Protein AF-A0A4R3Z9C0-F1 (afdb_monomer_lite)

Radius of gyration: 43.98 Å; chains: 1; bounding box: 80×53×146 Å

Sequence (221 aa):
MTDITELALITKIKNQLKNFDTVVLREAEANALVEALEKAQTKNALVAGGIEASTKLHERIAELDAELEREREKSRRVMSRIAELESRTVTVKLPPKIERDDSDGWFMYNGGRVGGGAAEWYNKALDDVSSAQSAVVTVKPEDADGVREEGNQFLVVRHPGKVPVIKHPVGQLEDYLLQILKADPLATIDIVTHRYYGVGGQFVEDADEYLHEMGIKWEAE

Secondary structure (DSSP, 8-state):
--HHHHHHHHHHHHHHHHT-------HHHHHHHHHHHHHHHHHHHHHHHHHHHHHHHHHHHHHHHHHHHHHHHHHHHHHHHHHHHHHT----PPPPPPEEPTTT--EEETTEEE-HHHHHHHHHHHHHHHHHHH------GGGTTT---TT-EEEEEE-TTS--EEE---S-HHHHHHHHHHH-TT-EEEEEEEPPSSS--EEEEEHHHHHHHTT------

Structure (mmCIF, N/CA/C/O backbone):
data_AF-A0A4R3Z9C0-F1
#
_entry.id   AF-A0A4R3Z9C0-F1
#
loop_
_atom_site.group_PDB
_atom_site.id
_atom_site.type_symbol
_atom_site.label_atom_id
_atom_site.label_alt_id
_atom_site.label_comp_id
_atom_site.label_asym_id
_atom_site.label_entity_id
_atom_site.label_seq_id
_atom_site.pdbx_PDB_ins_code
_atom_site.Cartn_x
_atom_site.Cartn_y
_atom_site.Cartn_z
_atom_site.occupancy
_atom_site.B_iso_or_equiv
_atom_site.auth_seq_id
_atom_site.auth_comp_id
_atom_site.auth_asym_id
_atom_site.auth_atom_id
_atom_site.pdbx_PDB_model_num
ATOM 1 N N . MET A 1 1 ? -33.845 -18.032 95.291 1.00 51.53 1 MET A N 1
ATOM 2 C CA . MET A 1 1 ? -32.743 -17.040 95.207 1.00 51.53 1 MET A CA 1
ATOM 3 C C . MET A 1 1 ? -32.316 -16.760 93.755 1.00 51.53 1 MET A C 1
ATOM 5 O O . MET A 1 1 ? -31.319 -16.086 93.555 1.00 51.53 1 MET A O 1
ATOM 9 N N . THR A 1 2 ? -33.062 -17.245 92.754 1.00 57.34 2 THR A N 1
ATOM 10 C CA . THR A 1 2 ? -32.709 -17.271 91.320 1.00 57.34 2 THR A CA 1
ATOM 11 C C . THR A 1 2 ? -33.323 -16.126 90.498 1.00 57.34 2 THR A C 1
ATOM 13 O O . THR A 1 2 ? -32.696 -15.659 89.552 1.00 57.34 2 THR A O 1
ATOM 16 N N . ASP A 1 3 ? -34.472 -15.580 90.908 1.00 60.47 3 ASP A N 1
ATOM 17 C CA . ASP A 1 3 ? -35.161 -14.526 90.136 1.00 60.47 3 ASP A CA 1
ATOM 18 C C . ASP A 1 3 ? -34.428 -13.172 90.158 1.00 60.47 3 ASP A C 1
ATOM 20 O O . ASP A 1 3 ? -34.434 -12.423 89.181 1.00 60.47 3 ASP A O 1
ATOM 24 N N . ILE A 1 4 ? -33.736 -12.857 91.261 1.00 64.38 4 ILE A N 1
ATOM 25 C CA . ILE A 1 4 ? -32.985 -11.597 91.416 1.00 64.38 4 ILE A CA 1
ATOM 26 C C . ILE A 1 4 ? -31.766 -11.562 90.478 1.00 64.38 4 ILE A C 1
ATOM 28 O O . ILE A 1 4 ? -31.427 -10.508 89.936 1.00 64.38 4 ILE A O 1
ATOM 32 N N . THR A 1 5 ? -31.119 -12.708 90.244 1.00 76.69 5 THR A N 1
ATOM 33 C CA . THR A 1 5 ? -29.945 -12.812 89.365 1.00 76.69 5 THR A CA 1
ATOM 34 C C . THR A 1 5 ? -30.302 -12.698 87.886 1.00 76.69 5 THR A C 1
ATOM 36 O O . THR A 1 5 ? -29.583 -12.033 87.140 1.00 76.69 5 THR A O 1
ATOM 39 N N . GLU A 1 6 ? -31.430 -13.268 87.460 1.00 77.56 6 GLU A N 1
ATOM 40 C CA . GLU A 1 6 ? -31.902 -13.158 86.075 1.00 77.56 6 GLU A CA 1
ATOM 41 C C . GLU A 1 6 ? -32.352 -11.730 85.745 1.00 77.56 6 GLU A C 1
ATOM 43 O O . GLU A 1 6 ? -31.972 -11.178 84.711 1.00 77.56 6 GLU A O 1
ATOM 48 N N . LEU A 1 7 ? -33.066 -11.072 86.665 1.00 80.56 7 LEU A N 1
ATOM 49 C CA . LEU A 1 7 ? -33.466 -9.669 86.517 1.00 80.56 7 LEU A CA 1
ATOM 50 C C . LEU A 1 7 ? -32.262 -8.723 86.414 1.00 80.56 7 LEU A C 1
ATOM 52 O O . LEU A 1 7 ? -32.264 -7.798 85.593 1.00 80.56 7 LEU A O 1
ATOM 56 N N . ALA A 1 8 ? -31.209 -8.964 87.199 1.00 82.50 8 ALA A N 1
ATOM 57 C CA . ALA A 1 8 ? -29.969 -8.197 87.118 1.00 82.50 8 ALA A CA 1
ATOM 58 C C . ALA A 1 8 ? -29.267 -8.388 85.761 1.00 82.50 8 ALA A C 1
ATOM 60 O O . ALA A 1 8 ? -28.800 -7.415 85.160 1.00 82.50 8 ALA A O 1
ATOM 61 N N . LEU A 1 9 ? -29.246 -9.620 85.242 1.00 82.44 9 LEU A N 1
ATOM 62 C CA . LEU A 1 9 ? -28.661 -9.938 83.939 1.00 82.44 9 LEU A CA 1
ATOM 63 C C . LEU A 1 9 ? -29.432 -9.264 82.792 1.00 82.44 9 LEU A C 1
ATOM 65 O O . LEU A 1 9 ? -28.830 -8.607 81.943 1.00 82.44 9 LEU A O 1
ATOM 69 N N . ILE A 1 10 ? -30.766 -9.344 82.812 1.00 84.06 10 ILE A N 1
ATOM 70 C CA . ILE A 1 10 ? -31.653 -8.699 81.830 1.00 84.06 10 ILE A CA 1
ATOM 71 C C . ILE A 1 10 ? -31.463 -7.179 81.845 1.00 84.06 10 ILE A C 1
ATOM 73 O O . ILE A 1 10 ? -31.417 -6.545 80.792 1.00 84.06 10 ILE A O 1
ATOM 77 N N . THR A 1 11 ? -31.317 -6.581 83.028 1.00 85.56 11 THR A N 1
ATOM 78 C CA . THR A 1 11 ? -31.098 -5.134 83.168 1.00 85.56 11 THR A CA 1
ATOM 79 C C . THR A 1 11 ? -29.748 -4.715 82.586 1.00 85.56 11 THR A C 1
ATOM 81 O O . THR A 1 11 ? -29.660 -3.700 81.892 1.00 85.56 11 THR A O 1
ATOM 84 N N . LYS A 1 12 ? -28.703 -5.525 82.795 1.00 85.31 12 LYS A N 1
ATOM 85 C CA . LYS A 1 12 ? -27.372 -5.302 82.220 1.00 85.31 12 LYS A CA 1
ATOM 86 C C . LYS A 1 12 ? -27.391 -5.397 80.693 1.00 85.31 12 LYS A C 1
ATOM 88 O O . LYS A 1 12 ? -26.878 -4.497 80.033 1.00 85.31 12 LYS A O 1
ATOM 93 N N . ILE A 1 13 ? -28.055 -6.415 80.144 1.00 83.31 13 ILE A N 1
ATOM 94 C CA . ILE A 1 13 ? -28.229 -6.593 78.695 1.00 83.31 13 ILE A CA 1
ATOM 95 C C . ILE A 1 13 ? -29.024 -5.424 78.096 1.00 83.31 13 ILE A C 1
ATOM 97 O O . ILE A 1 13 ? -28.613 -4.853 77.090 1.00 83.31 13 ILE A O 1
ATOM 101 N N . LYS A 1 14 ? -30.118 -4.992 78.739 1.00 80.56 14 LYS A N 1
ATOM 102 C CA . LYS A 1 14 ? -30.906 -3.831 78.289 1.00 80.56 14 LYS A CA 1
ATOM 103 C C . LYS A 1 14 ? -30.102 -2.531 78.298 1.00 80.56 14 LYS A C 1
ATOM 105 O O . LYS A 1 14 ? -30.250 -1.736 77.378 1.00 80.56 14 LYS A O 1
ATOM 110 N N . ASN A 1 15 ? -29.254 -2.302 79.301 1.00 80.75 15 ASN A N 1
ATOM 111 C CA . ASN A 1 15 ? -28.381 -1.123 79.326 1.00 80.75 15 ASN A CA 1
ATOM 112 C C . ASN A 1 15 ? -27.277 -1.184 78.267 1.00 80.75 15 ASN A C 1
ATOM 114 O O . ASN A 1 15 ? -26.937 -0.152 77.702 1.00 80.75 15 ASN A O 1
ATOM 118 N N . GLN A 1 16 ? -26.746 -2.370 77.967 1.00 74.44 16 GLN A N 1
ATOM 119 C CA . GLN A 1 16 ? -25.798 -2.535 76.865 1.00 74.44 16 GLN A CA 1
ATOM 120 C C . GLN A 1 16 ? -26.468 -2.286 75.508 1.00 74.44 16 GLN A C 1
ATOM 122 O O . GLN A 1 16 ? -25.902 -1.576 74.687 1.00 74.44 16 GLN A O 1
ATOM 127 N N . LEU A 1 17 ? -27.696 -2.777 75.302 1.00 71.19 17 LEU A N 1
ATOM 128 C CA . LEU A 1 17 ? -28.481 -2.540 74.082 1.00 71.19 17 LEU A CA 1
ATOM 129 C C . LEU A 1 17 ? -28.847 -1.066 73.868 1.00 71.19 17 LEU A C 1
ATOM 131 O O . LEU A 1 17 ? -28.890 -0.628 72.727 1.00 71.19 17 LEU A O 1
ATOM 135 N N . LYS A 1 18 ? -29.036 -0.279 74.935 1.00 68.75 18 LYS A N 1
ATOM 136 C CA . LYS A 1 18 ? -29.252 1.179 74.833 1.00 68.75 18 LYS A CA 1
ATOM 137 C C . LYS A 1 18 ? -28.044 1.952 74.295 1.00 68.75 18 LYS A C 1
ATOM 139 O O . LYS A 1 18 ? -28.228 3.062 73.816 1.00 68.75 18 LYS A O 1
ATOM 144 N N . ASN A 1 19 ? -26.838 1.388 74.397 1.00 66.06 19 ASN A N 1
ATOM 145 C CA . ASN A 1 19 ? -25.611 2.000 73.882 1.00 66.06 19 ASN A CA 1
ATOM 146 C C . ASN A 1 19 ? -25.302 1.579 72.438 1.00 66.06 19 ASN A C 1
ATOM 148 O O . ASN A 1 19 ? -24.396 2.140 71.826 1.00 66.06 19 ASN A O 1
ATOM 152 N N . PHE A 1 20 ? -26.017 0.588 71.897 1.00 62.34 20 PHE A N 1
ATOM 153 C CA . PHE A 1 20 ? -25.967 0.288 70.474 1.00 62.34 20 PHE A CA 1
ATOM 154 C C . PHE A 1 20 ? -26.959 1.212 69.770 1.00 62.34 20 PHE A C 1
ATOM 156 O O . PHE A 1 20 ? -28.124 0.862 69.591 1.00 62.34 20 PHE A O 1
ATOM 163 N N . ASP A 1 21 ? -26.486 2.391 69.365 1.00 57.59 21 ASP A N 1
ATOM 164 C CA . ASP A 1 21 ? -27.129 3.136 68.285 1.00 57.59 21 ASP A CA 1
ATOM 165 C C . ASP A 1 21 ? -27.057 2.238 67.049 1.00 57.59 21 ASP A C 1
ATOM 167 O O . ASP A 1 21 ? -26.034 2.137 66.368 1.00 57.59 21 ASP A O 1
ATOM 171 N N . THR A 1 22 ? -28.126 1.491 66.788 1.00 61.69 22 THR A N 1
ATOM 172 C CA . THR A 1 22 ? -28.275 0.818 65.507 1.00 61.69 22 THR A CA 1
ATOM 173 C C . THR A 1 22 ? -28.352 1.928 64.473 1.00 61.69 22 THR A C 1
ATOM 175 O O . THR A 1 22 ? -29.355 2.640 64.411 1.00 61.69 22 THR A O 1
ATOM 178 N N . VAL A 1 23 ? -27.286 2.105 63.691 1.00 59.22 23 VAL A N 1
ATOM 179 C CA . VAL A 1 23 ? -27.280 2.986 62.521 1.00 59.22 23 VAL A CA 1
ATOM 180 C C . VAL A 1 23 ? -28.192 2.339 61.483 1.00 59.22 23 VAL A C 1
ATOM 182 O O . VAL A 1 23 ? -27.753 1.643 60.571 1.00 59.22 23 VAL A O 1
ATOM 185 N N . VAL A 1 24 ? -29.498 2.480 61.686 1.00 64.31 24 VAL A N 1
ATOM 186 C CA . VAL A 1 24 ? -30.504 2.093 60.710 1.00 64.31 24 VAL A CA 1
ATOM 187 C C . VAL A 1 24 ? -30.500 3.215 59.691 1.00 64.31 24 VAL A C 1
ATOM 189 O O . VAL A 1 24 ? -31.100 4.268 59.911 1.00 64.31 24 VAL A O 1
ATOM 192 N N . LEU A 1 25 ? -29.749 3.015 58.608 1.00 62.94 25 LEU A N 1
ATOM 193 C CA . LEU A 1 25 ? -29.836 3.892 57.448 1.00 62.94 25 LEU A CA 1
ATOM 194 C C . LEU A 1 25 ? -31.300 3.964 57.034 1.00 62.94 25 LEU A C 1
ATOM 196 O O . LEU A 1 25 ? -31.975 2.935 56.917 1.00 62.94 25 LEU A O 1
ATOM 200 N N . ARG A 1 26 ? -31.801 5.181 56.819 1.00 77.44 26 ARG A N 1
ATOM 201 C CA . ARG A 1 26 ? -33.131 5.325 56.234 1.00 77.44 26 ARG A CA 1
ATOM 202 C C . ARG A 1 26 ? -33.098 4.695 54.848 1.00 77.44 26 ARG A C 1
ATOM 204 O O . ARG A 1 26 ? -32.115 4.834 54.129 1.00 77.44 26 ARG A O 1
ATOM 211 N N . GLU A 1 27 ? -34.175 4.025 54.461 1.00 76.44 27 GLU A N 1
ATOM 212 C CA . GLU A 1 27 ? -34.259 3.303 53.184 1.00 76.44 27 GLU A CA 1
ATOM 213 C C . GLU A 1 27 ? -33.878 4.192 51.985 1.00 76.44 27 GLU A C 1
ATOM 215 O O . GLU A 1 27 ? -33.151 3.769 51.093 1.00 76.44 27 GLU A O 1
ATOM 220 N N . ALA A 1 28 ? -34.251 5.474 52.028 1.00 82.50 28 ALA A N 1
ATOM 221 C CA . ALA A 1 28 ? -33.847 6.468 51.036 1.00 82.50 28 ALA A CA 1
ATOM 222 C C . ALA A 1 28 ? -32.325 6.729 50.994 1.00 82.50 28 ALA A C 1
ATOM 224 O O . ALA A 1 28 ? -31.760 6.886 49.915 1.00 82.50 28 ALA A O 1
ATOM 225 N N . GLU A 1 29 ? -31.655 6.766 52.149 1.00 83.19 29 GLU A N 1
ATOM 226 C CA . GLU A 1 29 ? -30.200 6.952 52.250 1.00 83.19 29 GLU A CA 1
ATOM 227 C C . GLU A 1 29 ? -29.459 5.700 51.755 1.00 83.19 29 GLU A C 1
ATOM 229 O O . GLU A 1 29 ? -28.477 5.812 51.023 1.00 83.19 29 GLU A O 1
ATOM 234 N N . ALA A 1 30 ? -29.960 4.506 52.090 1.00 84.06 30 ALA A N 1
ATOM 235 C CA . ALA A 1 30 ? -29.415 3.242 51.600 1.00 84.06 30 ALA A CA 1
ATOM 236 C C . ALA A 1 30 ? -29.552 3.111 50.071 1.00 84.06 30 ALA A C 1
ATOM 238 O O . ALA A 1 30 ? -28.575 2.792 49.396 1.00 84.06 30 ALA A O 1
ATOM 239 N N . ASN A 1 31 ? -30.722 3.435 49.514 1.00 87.50 31 ASN A N 1
ATOM 240 C CA . ASN A 1 31 ? -30.965 3.385 48.070 1.00 87.50 31 ASN A CA 1
ATOM 241 C C . ASN A 1 31 ? -30.089 4.386 47.301 1.00 87.50 31 ASN A C 1
ATOM 243 O O . ASN A 1 31 ? -29.522 4.035 46.268 1.00 87.50 31 ASN A O 1
ATOM 247 N N . ALA A 1 32 ? -29.903 5.599 47.833 1.00 91.25 32 ALA A N 1
ATOM 248 C CA . ALA A 1 32 ? -29.024 6.598 47.225 1.00 91.25 32 ALA A CA 1
ATOM 249 C C . ALA A 1 32 ? -27.553 6.141 47.178 1.00 91.25 32 ALA A C 1
ATOM 251 O O . ALA A 1 32 ? -26.846 6.406 46.203 1.00 91.25 32 ALA A O 1
ATOM 252 N N . LEU A 1 33 ? -27.081 5.436 48.213 1.00 90.31 33 LEU A N 1
ATOM 253 C CA . LEU A 1 33 ? -25.728 4.874 48.241 1.00 90.31 33 LEU A CA 1
ATOM 254 C C . LEU A 1 33 ? -25.555 3.723 47.243 1.00 90.31 33 LEU A C 1
ATOM 256 O O . LEU A 1 33 ? -24.507 3.635 46.604 1.00 90.31 33 LEU A O 1
ATOM 260 N N . VAL A 1 34 ? -26.570 2.869 47.082 1.00 92.00 34 VAL A N 1
ATOM 261 C CA . VAL A 1 34 ? -26.555 1.781 46.091 1.00 92.00 34 VAL A CA 1
ATOM 262 C C . VAL A 1 34 ? -26.506 2.345 44.671 1.00 92.00 34 VAL A C 1
ATOM 264 O O . VAL A 1 34 ? -25.628 1.963 43.901 1.00 92.00 34 VAL A O 1
ATOM 267 N N . GLU A 1 35 ? -27.353 3.324 44.350 1.00 93.50 35 GLU A N 1
ATOM 268 C CA . GLU A 1 35 ? -27.358 3.969 43.031 1.00 93.50 35 GLU A CA 1
ATOM 269 C C . GLU A 1 35 ? -26.009 4.650 42.727 1.00 93.50 35 GLU A C 1
ATOM 271 O O . GLU A 1 35 ? -25.455 4.531 41.628 1.00 93.50 35 GLU A O 1
ATOM 276 N N . ALA A 1 36 ? -25.421 5.328 43.719 1.00 93.69 36 ALA A N 1
ATOM 277 C CA . ALA A 1 36 ? -24.099 5.930 43.582 1.00 93.69 36 ALA A CA 1
ATOM 278 C C . ALA A 1 36 ? -22.999 4.880 43.342 1.00 93.69 36 ALA A C 1
ATOM 280 O O . ALA A 1 36 ? -22.087 5.122 42.542 1.00 93.69 36 ALA A O 1
ATOM 281 N N . LEU A 1 37 ? -23.083 3.719 43.999 1.00 93.75 37 LEU A N 1
ATOM 282 C CA . LEU A 1 37 ? -22.130 2.624 43.837 1.00 93.75 37 LEU A CA 1
ATOM 283 C C . LEU A 1 37 ? -22.241 1.975 42.452 1.00 93.75 37 LEU A C 1
ATOM 285 O O . LEU A 1 37 ? -21.218 1.789 41.794 1.00 93.75 37 LEU A O 1
ATOM 289 N N . GLU A 1 38 ? -23.451 1.701 41.969 1.00 94.38 38 GLU A N 1
ATOM 290 C CA . GLU A 1 38 ? -23.686 1.180 40.614 1.00 94.38 38 GLU A CA 1
ATOM 291 C C . GLU A 1 38 ? -23.159 2.154 39.547 1.00 94.38 38 GLU A C 1
ATOM 293 O O . GLU A 1 38 ? -22.469 1.770 38.593 1.00 94.38 38 GLU A O 1
ATOM 298 N N . LYS A 1 39 ? -23.374 3.460 39.748 1.00 94.81 39 LYS A N 1
ATOM 299 C CA . LYS A 1 39 ? -22.831 4.508 38.874 1.00 94.81 39 LYS A CA 1
ATOM 300 C C . LYS A 1 39 ? -21.301 4.599 38.924 1.00 94.81 39 LYS A C 1
ATOM 302 O O . LYS A 1 39 ? -20.668 4.946 37.927 1.00 94.81 39 LYS A O 1
ATOM 307 N N . ALA A 1 40 ? -20.681 4.313 40.066 1.00 93.62 40 ALA A N 1
ATOM 308 C CA . ALA A 1 40 ? -19.225 4.249 40.181 1.00 93.62 40 ALA A CA 1
ATOM 309 C C . ALA A 1 40 ? -18.655 2.992 39.503 1.00 93.62 40 ALA A C 1
ATOM 311 O O . ALA A 1 40 ? -17.652 3.075 38.795 1.00 93.62 40 ALA A O 1
ATOM 312 N N . GLN A 1 41 ? -19.315 1.843 39.653 1.00 93.81 41 GLN A N 1
ATOM 313 C CA . GLN A 1 41 ? -18.903 0.581 39.033 1.00 93.81 41 GLN A CA 1
ATOM 314 C C . GLN A 1 41 ? -18.977 0.635 37.504 1.00 93.81 41 GLN A C 1
ATOM 316 O O . GLN A 1 41 ? -18.028 0.247 36.824 1.00 93.81 41 GLN A O 1
ATOM 321 N N . THR A 1 42 ? -20.059 1.189 36.959 1.00 93.00 42 THR A N 1
ATOM 322 C CA . THR A 1 42 ? -20.224 1.403 35.510 1.00 93.00 42 THR A CA 1
ATOM 323 C C . THR A 1 42 ? -19.146 2.324 34.935 1.00 93.00 42 THR A C 1
ATOM 325 O O . THR A 1 42 ? -18.560 2.010 33.899 1.00 93.00 42 THR A O 1
ATOM 328 N N . LYS A 1 43 ? -18.803 3.416 35.632 1.00 92.94 43 LYS A N 1
ATOM 329 C CA . LYS A 1 43 ? -17.670 4.282 35.260 1.00 92.94 43 LYS A CA 1
ATOM 330 C C . LYS A 1 43 ? -16.335 3.540 35.290 1.00 92.94 43 LYS A C 1
ATOM 332 O O . LYS A 1 43 ? -15.553 3.681 34.355 1.00 92.94 43 LYS A O 1
ATOM 337 N N . ASN A 1 44 ? -16.080 2.741 36.325 1.00 92.50 44 ASN A N 1
ATOM 338 C CA . ASN A 1 44 ? -14.838 1.976 36.442 1.00 92.50 44 ASN A CA 1
ATOM 339 C C . ASN A 1 44 ? -14.689 0.949 35.310 1.00 92.50 44 ASN A C 1
ATOM 341 O O . ASN A 1 44 ? -13.597 0.811 34.765 1.00 92.50 44 ASN A O 1
ATOM 345 N N . ALA A 1 45 ? -15.776 0.280 34.913 1.00 90.62 45 ALA A N 1
ATOM 346 C CA . ALA A 1 45 ? -15.770 -0.644 33.779 1.00 90.62 45 ALA A CA 1
ATOM 347 C C . ALA A 1 45 ? -15.439 0.069 32.455 1.00 90.62 45 ALA A C 1
ATOM 349 O O . ALA A 1 45 ? -14.622 -0.414 31.673 1.00 90.62 45 ALA A O 1
ATOM 350 N N . LEU A 1 46 ? -16.017 1.254 32.235 1.00 91.62 46 LEU A N 1
ATOM 351 C CA . LEU A 1 46 ? -15.736 2.096 31.067 1.00 91.62 46 LEU A CA 1
ATOM 352 C C . LEU A 1 46 ? -14.269 2.542 31.010 1.00 91.62 46 LEU A C 1
ATOM 354 O O . LEU A 1 46 ? -13.635 2.462 29.960 1.00 91.62 46 LEU A O 1
ATOM 358 N N . VAL A 1 47 ? -13.718 2.981 32.144 1.00 93.50 47 VAL A N 1
ATOM 359 C CA . VAL A 1 47 ? -12.309 3.389 32.244 1.00 93.50 47 VAL A CA 1
ATOM 360 C C . VAL A 1 47 ? -11.378 2.202 31.996 1.00 93.50 47 VAL A C 1
ATOM 362 O O . VAL A 1 47 ? -10.415 2.347 31.249 1.00 93.50 47 VAL A O 1
ATOM 365 N N . ALA A 1 48 ? -11.676 1.026 32.553 1.00 90.50 48 ALA A N 1
ATOM 366 C CA . ALA A 1 48 ? -10.883 -0.181 32.325 1.00 90.50 48 ALA A CA 1
ATOM 367 C C . ALA A 1 48 ? -10.841 -0.571 30.837 1.00 90.50 48 ALA A C 1
ATOM 369 O O . ALA A 1 48 ? -9.759 -0.806 30.300 1.00 90.50 48 ALA A O 1
ATOM 370 N N . GLY A 1 49 ? -11.990 -0.550 30.150 1.00 91.00 49 GLY A N 1
ATOM 371 C CA . GLY A 1 49 ? -12.047 -0.802 28.706 1.00 91.00 49 GLY A CA 1
ATOM 372 C C . GLY A 1 49 ? -11.279 0.241 27.886 1.00 91.00 49 GLY A C 1
ATOM 373 O O . GLY A 1 49 ? -10.579 -0.105 26.936 1.00 91.00 49 GLY A O 1
ATOM 374 N N . GLY A 1 50 ? -11.343 1.517 28.285 1.00 91.44 50 GLY A N 1
ATOM 375 C CA . GLY A 1 50 ? -10.567 2.590 27.659 1.00 91.44 50 GLY A CA 1
ATOM 376 C C . GLY A 1 50 ? -9.053 2.421 27.823 1.00 91.44 50 GLY A C 1
ATOM 377 O O . GLY A 1 50 ? -8.304 2.671 26.880 1.00 91.44 50 GLY A O 1
ATOM 378 N N . ILE A 1 51 ? -8.596 1.955 28.989 1.00 90.94 51 ILE A N 1
ATOM 379 C CA . ILE A 1 51 ? -7.178 1.663 29.240 1.00 90.94 51 ILE A CA 1
ATOM 380 C C . ILE A 1 51 ? -6.703 0.525 28.334 1.00 90.94 51 ILE A C 1
ATOM 382 O O . ILE A 1 51 ? -5.667 0.668 27.694 1.00 90.94 51 ILE A O 1
ATOM 386 N N . GLU A 1 52 ? -7.470 -0.560 28.218 1.00 90.38 52 GLU A N 1
ATOM 387 C CA . GLU A 1 52 ? -7.103 -1.701 27.369 1.00 90.38 52 GLU A CA 1
ATOM 388 C C . GLU A 1 52 ? -7.061 -1.336 25.874 1.00 90.38 52 GLU A C 1
ATOM 390 O O . GLU A 1 52 ? -6.159 -1.743 25.139 1.00 90.38 52 GLU A O 1
ATOM 395 N N . ALA A 1 53 ? -8.019 -0.531 25.405 1.00 92.25 53 ALA A N 1
ATOM 396 C CA . ALA A 1 53 ? -7.998 -0.017 24.039 1.00 92.25 53 ALA A CA 1
ATOM 397 C C . ALA A 1 53 ? -6.780 0.890 23.805 1.00 92.25 53 ALA A C 1
ATOM 399 O O . ALA A 1 53 ? -6.106 0.782 22.781 1.00 92.25 53 ALA A O 1
ATOM 400 N N . SER A 1 54 ? -6.464 1.745 24.778 1.00 92.06 54 SER A N 1
ATOM 401 C CA . SER A 1 54 ? -5.295 2.617 24.727 1.00 92.06 54 SER A CA 1
ATOM 402 C C . SER A 1 54 ? -3.998 1.811 24.652 1.00 92.06 54 SER A C 1
ATOM 404 O O . SER A 1 54 ? -3.177 2.085 23.782 1.00 92.06 54 SER A O 1
ATOM 406 N N . THR A 1 55 ? -3.803 0.775 25.474 1.00 93.25 55 THR A N 1
ATOM 407 C CA . THR A 1 55 ? -2.581 -0.051 25.423 1.00 93.25 55 THR A CA 1
ATOM 408 C C . THR A 1 55 ? -2.409 -0.740 24.072 1.00 93.25 55 THR A C 1
ATOM 410 O O . THR A 1 55 ? -1.317 -0.699 23.512 1.00 93.25 55 THR A O 1
ATOM 413 N N . LYS A 1 56 ? -3.494 -1.270 23.491 1.00 94.38 56 LYS A N 1
ATOM 414 C CA . LYS A 1 56 ? -3.475 -1.869 22.144 1.00 94.38 56 LYS A CA 1
ATOM 415 C C . LYS A 1 56 ? -3.081 -0.860 21.061 1.00 94.38 56 LYS A C 1
ATOM 417 O O . LYS A 1 56 ? -2.319 -1.188 20.156 1.00 94.38 56 LYS A O 1
ATOM 422 N N . LEU A 1 57 ? -3.565 0.380 21.156 1.00 94.81 57 LEU A N 1
ATOM 423 C CA . LEU A 1 57 ? -3.165 1.447 20.233 1.00 94.81 57 LEU A CA 1
ATOM 424 C C . LEU A 1 57 ? -1.681 1.802 20.379 1.00 94.81 57 LEU A C 1
ATOM 426 O O . LEU A 1 57 ? -1.000 1.958 19.370 1.00 94.81 57 LEU A O 1
ATOM 430 N N . HIS A 1 58 ? -1.162 1.885 21.607 1.00 93.19 58 HIS A N 1
ATOM 431 C CA . HIS A 1 58 ? 0.262 2.148 21.841 1.00 93.19 58 HIS A CA 1
ATOM 432 C C . HIS A 1 58 ? 1.156 1.033 21.277 1.00 93.19 58 HIS A C 1
ATOM 434 O O . HIS A 1 58 ? 2.187 1.330 20.677 1.00 93.19 58 HIS A O 1
ATOM 440 N N . GLU A 1 59 ? 0.751 -0.233 21.407 1.00 93.62 59 GLU A N 1
ATOM 441 C CA . GLU A 1 59 ? 1.452 -1.367 20.790 1.00 93.62 59 GLU A CA 1
ATOM 442 C C . GLU A 1 59 ? 1.475 -1.254 19.260 1.00 93.62 59 GLU A C 1
ATOM 444 O O . GLU A 1 59 ? 2.532 -1.402 18.645 1.00 93.62 59 GLU A O 1
ATOM 449 N N . ARG A 1 60 ? 0.336 -0.910 18.641 1.00 94.69 60 ARG A N 1
ATOM 450 C CA . ARG A 1 60 ? 0.257 -0.724 17.186 1.00 94.69 60 ARG A CA 1
ATOM 451 C C . ARG A 1 60 ? 1.108 0.449 16.694 1.00 94.69 60 ARG A C 1
ATOM 453 O O . ARG A 1 60 ? 1.709 0.348 15.629 1.00 94.69 60 ARG A O 1
ATOM 460 N N . ILE A 1 61 ? 1.176 1.543 17.454 1.00 95.69 61 ILE A N 1
ATOM 461 C CA . ILE A 1 61 ? 2.049 2.685 17.140 1.00 95.69 61 ILE A CA 1
ATOM 462 C C . ILE A 1 61 ? 3.516 2.244 17.148 1.00 95.69 61 ILE A C 1
ATOM 464 O O . ILE A 1 61 ? 4.227 2.498 16.181 1.00 95.69 61 ILE A O 1
ATOM 468 N N . ALA A 1 62 ? 3.949 1.513 18.179 1.00 94.31 62 ALA A N 1
ATOM 469 C CA . ALA A 1 62 ? 5.323 1.020 18.263 1.00 94.31 62 ALA A CA 1
ATOM 470 C C . ALA A 1 62 ? 5.686 0.072 17.102 1.00 94.31 62 ALA A C 1
ATOM 472 O O . ALA A 1 62 ? 6.809 0.097 16.598 1.00 94.31 62 ALA A O 1
ATOM 473 N N . GLU A 1 63 ? 4.736 -0.753 16.656 1.00 94.38 63 GLU A N 1
ATOM 474 C CA . GLU A 1 63 ? 4.912 -1.619 15.489 1.00 94.38 63 GLU A CA 1
ATOM 475 C C . GLU A 1 63 ? 5.072 -0.813 14.189 1.00 94.38 63 GLU A C 1
ATOM 477 O O . GLU A 1 63 ? 5.983 -1.084 13.403 1.00 94.38 63 GLU A O 1
ATOM 482 N N . LEU A 1 64 ? 4.225 0.201 13.982 1.00 93.94 64 LEU A N 1
ATOM 483 C CA . LEU A 1 64 ? 4.294 1.083 12.814 1.00 93.94 64 LEU A CA 1
ATOM 484 C C . LEU A 1 64 ? 5.598 1.890 12.780 1.00 93.94 64 LEU A C 1
ATOM 486 O O . LEU A 1 64 ? 6.209 2.006 11.718 1.00 93.94 64 LEU A O 1
ATOM 490 N N . ASP A 1 65 ? 6.063 2.386 13.927 1.00 92.69 65 ASP A N 1
ATOM 491 C CA . ASP A 1 65 ? 7.344 3.092 14.037 1.00 92.69 65 ASP A CA 1
ATOM 492 C C . ASP A 1 65 ? 8.525 2.179 13.672 1.00 92.69 65 ASP A C 1
ATOM 494 O O . ASP A 1 65 ? 9.452 2.593 12.968 1.00 92.69 65 ASP A O 1
ATOM 498 N N . ALA A 1 66 ? 8.484 0.911 14.094 1.00 93.00 66 ALA A N 1
ATOM 499 C CA . ALA A 1 66 ? 9.508 -0.065 13.737 1.00 93.00 66 ALA A CA 1
ATOM 500 C C . ALA A 1 66 ? 9.524 -0.366 12.230 1.00 93.00 66 ALA A C 1
ATOM 502 O O . ALA A 1 66 ? 10.599 -0.506 11.644 1.00 93.00 66 ALA A O 1
ATOM 503 N N . GLU A 1 67 ? 8.355 -0.460 11.593 1.00 92.94 67 GLU A N 1
ATOM 504 C CA . GLU A 1 67 ? 8.266 -0.680 10.148 1.00 92.94 67 GLU A CA 1
ATOM 505 C C . GLU A 1 67 ? 8.746 0.538 9.353 1.00 92.94 67 GLU A C 1
ATOM 507 O O . GLU A 1 67 ? 9.515 0.394 8.400 1.00 92.94 67 GLU A O 1
ATOM 512 N N . LEU A 1 68 ? 8.395 1.745 9.802 1.00 92.25 68 LEU A N 1
ATOM 513 C CA . LEU A 1 68 ? 8.871 2.986 9.200 1.00 92.25 68 LEU A CA 1
ATOM 514 C C . LEU A 1 68 ? 10.404 3.076 9.217 1.00 92.25 68 LEU A C 1
ATOM 516 O O . LEU A 1 68 ? 11.013 3.476 8.222 1.00 92.25 68 LEU A O 1
ATOM 520 N N . GLU A 1 69 ? 11.052 2.674 10.312 1.00 90.94 69 GLU A N 1
ATOM 521 C CA . GLU A 1 69 ? 12.516 2.644 10.381 1.00 90.94 69 GLU A CA 1
ATOM 522 C C . GLU A 1 69 ? 13.144 1.581 9.471 1.00 90.94 69 GLU A C 1
ATOM 524 O O . GLU A 1 69 ? 14.184 1.835 8.854 1.00 90.94 69 GLU A O 1
ATOM 529 N N . ARG A 1 70 ? 12.506 0.414 9.299 1.00 88.56 70 ARG A N 1
ATOM 530 C CA . ARG A 1 70 ? 12.966 -0.580 8.311 1.00 88.56 70 ARG A CA 1
ATOM 531 C C . ARG A 1 70 ? 12.920 -0.018 6.899 1.00 88.56 70 ARG A C 1
ATOM 533 O O . ARG A 1 70 ? 13.862 -0.237 6.136 1.00 88.56 70 ARG A O 1
ATOM 540 N N . GLU A 1 71 ? 11.868 0.713 6.557 1.00 86.25 71 GLU A N 1
ATOM 541 C CA . GLU A 1 71 ? 11.730 1.316 5.234 1.00 86.25 71 GLU A CA 1
ATOM 542 C C . GLU A 1 71 ? 12.761 2.428 5.011 1.00 86.25 71 GLU A C 1
ATOM 544 O O . GLU A 1 71 ? 13.455 2.451 3.993 1.00 86.25 71 GLU A O 1
ATOM 549 N N . ARG A 1 72 ? 12.983 3.283 6.016 1.00 87.50 72 ARG A N 1
ATOM 550 C CA . ARG A 1 72 ? 14.058 4.289 5.991 1.00 87.50 72 ARG A CA 1
ATOM 551 C C . ARG A 1 72 ? 15.438 3.664 5.809 1.00 87.50 72 ARG A C 1
ATOM 553 O O . ARG A 1 72 ? 16.270 4.216 5.089 1.00 87.50 72 ARG A O 1
ATOM 560 N N . GLU A 1 73 ? 15.699 2.519 6.434 1.00 86.88 73 GLU A N 1
ATOM 561 C CA . GLU A 1 73 ? 16.950 1.777 6.259 1.00 86.88 73 GLU A CA 1
ATOM 562 C C . GLU A 1 73 ? 17.097 1.209 4.839 1.00 86.88 73 GLU A C 1
ATOM 564 O O . GLU A 1 73 ? 18.191 1.251 4.268 1.00 86.88 73 GLU A O 1
ATOM 569 N N . LYS A 1 74 ? 16.017 0.692 4.236 1.00 87.31 74 LYS A N 1
ATOM 570 C CA . LYS A 1 74 ? 16.038 0.259 2.827 1.00 87.31 74 LYS A CA 1
ATOM 571 C C . LYS A 1 74 ? 16.372 1.437 1.912 1.00 87.31 74 LYS A C 1
ATOM 573 O O . LYS A 1 74 ? 17.299 1.324 1.109 1.00 87.31 74 LYS A O 1
ATOM 578 N N . SER A 1 75 ? 15.711 2.579 2.095 1.00 84.81 75 SER A N 1
ATOM 579 C CA . SER A 1 75 ? 15.986 3.802 1.334 1.00 84.81 75 SER A CA 1
ATOM 580 C C . SER A 1 75 ? 17.424 4.285 1.518 1.00 84.81 75 SER A C 1
ATOM 582 O O . SER A 1 75 ? 18.093 4.597 0.535 1.00 84.81 75 SER A O 1
ATOM 584 N N . ARG A 1 76 ? 17.964 4.265 2.746 1.00 86.31 76 ARG A N 1
ATOM 585 C CA . ARG A 1 76 ? 19.378 4.600 3.001 1.00 86.31 76 ARG A CA 1
ATOM 586 C C . ARG A 1 76 ? 20.338 3.681 2.247 1.00 86.31 76 ARG A C 1
ATOM 588 O O . ARG A 1 76 ? 21.300 4.169 1.652 1.00 86.31 76 ARG A O 1
ATOM 595 N N . ARG A 1 77 ? 20.069 2.373 2.212 1.00 86.69 77 ARG A N 1
ATOM 596 C CA . ARG A 1 77 ? 20.878 1.414 1.441 1.00 86.69 77 ARG A CA 1
ATOM 597 C C . ARG A 1 77 ? 20.816 1.670 -0.061 1.00 86.69 77 ARG A C 1
ATOM 599 O O . ARG A 1 77 ? 21.861 1.658 -0.709 1.00 86.69 77 ARG A O 1
ATOM 606 N N . VAL A 1 78 ? 19.628 1.929 -0.605 1.00 88.19 78 VAL A N 1
ATOM 607 C CA . VAL A 1 78 ? 19.458 2.262 -2.029 1.00 88.19 78 VAL A CA 1
ATOM 608 C C . VAL A 1 78 ? 20.223 3.537 -2.373 1.00 88.19 78 VAL A C 1
ATOM 610 O O . VAL A 1 78 ? 21.032 3.522 -3.297 1.00 88.19 78 VAL A O 1
ATOM 613 N N . MET A 1 79 ? 20.058 4.600 -1.585 1.00 77.75 79 MET A N 1
ATOM 614 C CA . MET A 1 79 ? 20.765 5.869 -1.789 1.00 77.75 79 MET A CA 1
ATOM 615 C C . MET A 1 79 ? 22.285 5.695 -1.737 1.00 77.75 79 MET A C 1
ATOM 617 O O . MET A 1 79 ? 23.002 6.210 -2.592 1.00 77.75 79 MET A O 1
ATOM 621 N N . SER A 1 80 ? 22.792 4.915 -0.778 1.00 80.38 80 SER A N 1
ATOM 622 C CA . SER A 1 80 ? 24.222 4.609 -0.696 1.00 80.38 80 SER A CA 1
ATOM 623 C C . SER A 1 80 ? 24.718 3.837 -1.920 1.00 80.38 80 SER A C 1
ATOM 625 O O . SER A 1 80 ? 25.804 4.125 -2.422 1.00 80.38 80 SER A O 1
ATOM 627 N N . ARG A 1 81 ? 23.924 2.889 -2.433 1.00 83.31 81 ARG A N 1
ATOM 628 C CA . ARG A 1 81 ? 24.270 2.130 -3.637 1.00 83.31 81 ARG A CA 1
ATOM 629 C C . ARG A 1 81 ? 24.260 3.000 -4.892 1.00 83.31 81 ARG A C 1
ATOM 631 O O . ARG A 1 81 ? 25.137 2.825 -5.732 1.00 83.31 81 ARG A O 1
ATOM 638 N N . ILE A 1 82 ? 23.310 3.927 -5.012 1.00 80.81 82 ILE A N 1
ATOM 639 C CA . ILE A 1 82 ? 23.265 4.898 -6.113 1.00 80.81 82 ILE A CA 1
ATOM 640 C C . ILE A 1 82 ? 24.524 5.764 -6.086 1.00 80.81 82 ILE A C 1
ATOM 642 O O . ILE A 1 82 ? 25.231 5.804 -7.085 1.00 80.81 82 ILE A O 1
ATOM 646 N N . ALA A 1 83 ? 24.881 6.339 -4.935 1.00 78.06 83 ALA A N 1
ATOM 647 C CA . ALA A 1 83 ? 26.090 7.153 -4.802 1.00 78.06 83 ALA A CA 1
ATOM 648 C C . ALA A 1 83 ? 27.375 6.372 -5.148 1.00 78.06 83 ALA A C 1
ATOM 650 O O . ALA A 1 83 ? 28.272 6.893 -5.812 1.00 78.06 83 ALA A O 1
ATOM 651 N N . GLU A 1 84 ? 27.468 5.100 -4.742 1.00 81.50 84 GLU A N 1
ATOM 652 C CA . GLU A 1 84 ? 28.586 4.237 -5.138 1.00 81.50 84 GLU A CA 1
ATOM 653 C C . GLU A 1 84 ? 28.621 4.038 -6.662 1.00 81.50 84 GLU A C 1
ATOM 655 O O . GLU A 1 84 ? 29.681 4.167 -7.277 1.00 81.50 84 GLU A O 1
ATOM 660 N N . LEU A 1 85 ? 27.477 3.738 -7.286 1.00 77.88 85 LEU A N 1
ATOM 661 C CA . LEU A 1 85 ? 27.384 3.529 -8.730 1.00 77.88 85 LEU A CA 1
ATOM 662 C C . LEU A 1 85 ? 27.705 4.807 -9.506 1.00 77.88 85 LEU A C 1
ATOM 664 O O . LEU A 1 85 ? 28.493 4.737 -10.444 1.00 77.88 85 LEU A O 1
ATOM 668 N N . GLU A 1 86 ? 27.192 5.959 -9.078 1.00 75.56 86 GLU A N 1
ATOM 669 C CA . GLU A 1 86 ? 27.507 7.272 -9.647 1.00 75.56 86 GLU A CA 1
ATOM 670 C C . GLU A 1 86 ? 29.005 7.569 -9.564 1.00 75.56 86 GLU A C 1
ATOM 672 O O . GLU A 1 86 ? 29.604 7.957 -10.566 1.00 75.56 86 GLU A O 1
ATOM 677 N N . SER A 1 87 ? 29.657 7.282 -8.430 1.00 71.38 87 SER A N 1
ATOM 678 C CA . SER A 1 87 ? 31.111 7.465 -8.293 1.00 71.38 87 SER A CA 1
ATOM 679 C C . SER A 1 87 ? 31.935 6.563 -9.226 1.00 71.38 87 SER A C 1
ATOM 681 O O . SER A 1 87 ? 33.075 6.882 -9.563 1.00 71.38 87 SER A O 1
ATOM 683 N N . ARG A 1 88 ? 31.356 5.437 -9.664 1.00 69.44 88 ARG A N 1
ATOM 684 C CA . ARG A 1 88 ? 31.965 4.475 -10.593 1.00 69.44 88 ARG A CA 1
ATOM 685 C C . ARG A 1 88 ? 31.611 4.741 -12.053 1.00 69.44 88 ARG A C 1
ATOM 687 O O . ARG A 1 88 ? 32.142 4.045 -12.922 1.00 69.44 88 ARG A O 1
ATOM 694 N N . THR A 1 89 ? 30.731 5.701 -12.344 1.00 59.28 89 THR A N 1
ATOM 695 C CA . THR A 1 89 ? 30.431 6.066 -13.729 1.00 59.28 89 THR A CA 1
ATOM 696 C C . THR A 1 89 ? 31.668 6.699 -14.361 1.00 59.28 89 THR A C 1
ATOM 698 O O . THR A 1 89 ? 32.206 7.708 -13.909 1.00 59.28 89 THR A O 1
ATOM 701 N N . VAL A 1 90 ? 32.170 6.054 -15.411 1.00 56.72 90 VAL A N 1
ATOM 702 C CA . VAL A 1 90 ? 33.273 6.570 -16.218 1.00 56.72 90 VAL A CA 1
ATOM 703 C C . VAL A 1 90 ? 32.670 7.512 -17.250 1.00 56.72 90 VAL A C 1
ATOM 705 O O . VAL A 1 90 ? 31.886 7.085 -18.097 1.00 56.72 90 VAL A O 1
ATOM 708 N N . THR A 1 91 ? 33.035 8.792 -17.203 1.00 59.66 91 THR A N 1
ATOM 709 C CA . THR A 1 91 ? 32.651 9.750 -18.243 1.00 59.66 91 THR A CA 1
ATOM 710 C C . THR A 1 91 ? 33.425 9.437 -19.525 1.00 59.66 91 THR A C 1
ATOM 712 O O . THR A 1 91 ? 34.633 9.656 -19.630 1.00 59.66 91 THR A O 1
ATOM 715 N N . VAL A 1 92 ? 32.735 8.870 -20.517 1.00 67.06 92 VAL A N 1
ATOM 716 C CA . VAL A 1 92 ? 33.323 8.569 -21.827 1.00 67.06 92 VAL A CA 1
ATOM 717 C C . VAL A 1 92 ? 33.413 9.868 -22.623 1.00 67.06 92 VAL A C 1
ATOM 719 O O . VAL A 1 92 ? 32.420 10.343 -23.165 1.00 67.06 92 VAL A O 1
ATOM 722 N N . LYS A 1 93 ? 34.612 10.452 -22.710 1.00 76.44 93 LYS A N 1
ATOM 723 C CA . LYS A 1 93 ? 34.851 11.606 -23.587 1.00 76.44 93 LYS A CA 1
ATOM 724 C C . LYS A 1 93 ? 34.714 11.177 -25.046 1.00 76.44 93 LYS A C 1
ATOM 726 O O . LYS A 1 93 ? 35.483 10.338 -25.514 1.00 76.44 93 LYS A O 1
ATOM 731 N N . LEU A 1 94 ? 33.751 11.763 -25.752 1.00 80.31 94 LEU A N 1
ATOM 732 C CA . LEU A 1 94 ? 33.570 11.516 -27.179 1.00 80.31 94 LEU A CA 1
ATOM 733 C C . LEU A 1 94 ? 34.667 12.215 -28.000 1.00 80.31 94 LEU A C 1
ATOM 735 O O . LEU A 1 94 ? 35.075 13.328 -27.656 1.00 80.31 94 LEU A O 1
ATOM 739 N N . PRO A 1 95 ? 35.165 11.574 -29.071 1.00 82.38 95 PRO A N 1
ATOM 740 C CA . PRO A 1 95 ? 36.096 12.204 -30.000 1.00 82.38 95 PRO A CA 1
ATOM 741 C C . PRO A 1 95 ? 35.416 13.342 -30.791 1.00 82.38 95 PRO A C 1
ATOM 743 O O . PRO A 1 95 ? 34.187 13.369 -30.898 1.00 82.38 95 PRO A O 1
ATOM 746 N N . 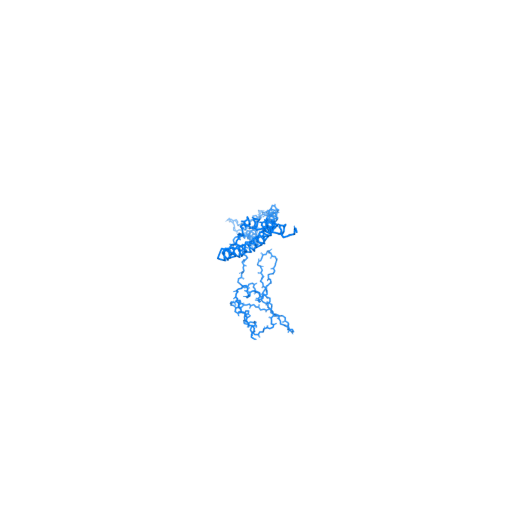PRO A 1 96 ? 36.191 14.289 -31.356 1.00 85.50 96 PRO A N 1
ATOM 747 C CA . PRO A 1 96 ? 35.638 15.416 -32.103 1.00 85.50 96 PRO A CA 1
ATOM 748 C C . PRO A 1 96 ? 34.945 14.965 -33.395 1.00 85.50 96 PRO A C 1
ATOM 750 O O . PRO A 1 96 ? 35.312 13.946 -33.994 1.00 85.50 96 PRO A O 1
ATOM 753 N N . LYS A 1 97 ? 33.957 15.755 -33.832 1.00 86.56 97 LYS A N 1
ATOM 754 C CA . LYS A 1 97 ? 33.304 15.590 -35.135 1.00 86.56 97 LYS A CA 1
ATOM 755 C C . LYS A 1 97 ? 34.261 15.939 -36.274 1.00 86.56 97 LYS A C 1
ATOM 757 O O . LYS A 1 97 ? 35.192 16.722 -36.107 1.00 86.56 97 LYS A O 1
ATOM 762 N N . ILE A 1 98 ? 34.013 15.345 -37.436 1.00 88.00 98 ILE A N 1
ATOM 763 C CA . ILE A 1 98 ? 34.734 15.642 -38.674 1.00 88.00 98 ILE A CA 1
ATOM 764 C C . ILE A 1 98 ? 34.093 16.873 -39.309 1.00 88.00 98 ILE A C 1
ATOM 766 O O . ILE A 1 98 ? 32.905 16.857 -39.641 1.00 88.00 98 ILE A O 1
ATOM 770 N N . GLU A 1 99 ? 34.882 17.924 -39.486 1.00 82.44 99 GLU A N 1
ATOM 771 C CA . GLU A 1 99 ? 34.439 19.193 -40.059 1.00 82.44 99 GLU A CA 1
ATOM 772 C C . GLU A 1 99 ? 34.735 19.257 -41.563 1.00 82.44 99 GLU A C 1
ATOM 774 O O . GLU A 1 99 ? 35.557 18.503 -42.102 1.00 82.44 99 GLU A O 1
ATOM 779 N N . ARG A 1 100 ? 34.019 20.147 -42.256 1.00 82.06 100 ARG A N 1
ATOM 780 C CA . ARG A 1 100 ? 34.316 20.506 -43.645 1.00 82.06 100 ARG A CA 1
ATOM 781 C C . ARG A 1 100 ? 35.338 21.638 -43.643 1.00 82.06 100 ARG A C 1
ATOM 783 O O . ARG A 1 100 ? 35.232 22.542 -42.826 1.00 82.06 100 ARG A O 1
ATOM 790 N N . ASP A 1 101 ? 36.299 21.584 -44.557 1.00 78.44 101 ASP A N 1
ATOM 791 C CA . ASP A 1 101 ? 37.174 22.723 -44.837 1.00 78.44 101 ASP A CA 1
ATOM 792 C C . ASP A 1 101 ? 36.416 23.734 -45.706 1.00 78.44 101 ASP A C 1
ATOM 794 O O . ASP A 1 101 ? 35.916 23.381 -46.778 1.00 78.44 101 ASP A O 1
ATOM 798 N N . ASP A 1 102 ? 36.336 24.983 -45.253 1.00 61.41 102 ASP A N 1
ATOM 799 C CA . ASP A 1 102 ? 35.650 26.074 -45.950 1.00 61.41 102 ASP A CA 1
ATOM 800 C C . ASP A 1 102 ? 36.284 26.401 -47.313 1.00 61.41 102 ASP A C 1
ATOM 802 O O . ASP A 1 102 ? 35.617 26.959 -48.186 1.00 61.41 102 ASP A O 1
ATOM 806 N N . SER A 1 103 ? 37.555 26.039 -47.525 1.00 71.00 103 SER A N 1
ATOM 807 C CA . SER A 1 103 ? 38.288 26.375 -48.755 1.00 71.00 103 SER A CA 1
ATOM 808 C C . SER A 1 103 ? 37.952 25.450 -49.929 1.00 71.00 103 SER A C 1
ATOM 810 O O . SER A 1 103 ? 37.905 25.898 -51.072 1.00 71.00 103 SER A O 1
ATOM 812 N N . ASP A 1 104 ? 37.684 24.171 -49.646 1.00 71.31 104 ASP A N 1
ATOM 813 C CA . ASP A 1 104 ? 37.510 23.117 -50.657 1.00 71.31 104 ASP A CA 1
ATOM 814 C C . ASP A 1 104 ? 36.184 22.334 -50.499 1.00 71.31 104 ASP A C 1
ATOM 816 O O . ASP A 1 104 ? 35.842 21.509 -51.349 1.00 71.31 104 ASP A O 1
ATOM 820 N N . GLY A 1 105 ? 35.432 22.534 -49.410 1.00 77.62 105 GLY A N 1
ATOM 821 C CA . GLY A 1 105 ? 34.157 21.862 -49.116 1.00 77.62 105 GLY A CA 1
ATOM 822 C C . GLY A 1 105 ? 34.259 20.368 -48.764 1.00 77.62 105 GLY A C 1
ATOM 823 O O . GLY A 1 105 ? 33.233 19.719 -48.513 1.00 77.62 105 GLY A O 1
ATOM 824 N N . TRP A 1 106 ? 35.478 19.816 -48.745 1.00 81.25 106 TRP A N 1
ATOM 825 C CA . TRP A 1 106 ? 35.777 18.430 -48.385 1.00 81.25 106 TRP A CA 1
ATOM 826 C C . TRP A 1 106 ? 35.835 18.242 -46.869 1.00 81.25 106 TRP A C 1
ATOM 828 O O . TRP A 1 106 ? 36.291 19.116 -46.136 1.00 81.25 106 TRP A O 1
ATOM 838 N N . PHE A 1 107 ? 35.415 17.067 -46.402 1.00 83.25 107 PHE A N 1
ATOM 839 C CA . PHE A 1 107 ? 35.615 16.673 -45.012 1.00 83.25 107 PHE A CA 1
ATOM 840 C C . PHE A 1 107 ? 37.086 16.353 -44.755 1.00 83.25 107 PHE A C 1
ATOM 842 O O . PHE A 1 107 ? 37.713 15.638 -45.542 1.00 83.25 107 PHE A O 1
ATOM 849 N N . MET A 1 108 ? 37.617 16.848 -43.639 1.00 80.75 108 MET A N 1
ATOM 850 C CA . MET A 1 108 ? 39.020 16.680 -43.265 1.00 80.75 108 MET A CA 1
ATOM 851 C C . MET A 1 108 ? 39.138 16.025 -41.889 1.00 80.75 108 MET A C 1
ATOM 853 O O . MET A 1 108 ? 38.495 16.444 -40.931 1.00 80.75 108 MET A O 1
ATOM 857 N N . TYR A 1 109 ? 39.987 15.003 -41.774 1.00 80.88 109 TYR A N 1
ATOM 858 C CA . TYR A 1 109 ? 40.280 14.340 -40.501 1.00 80.88 109 TYR A CA 1
ATOM 859 C C . TYR A 1 109 ? 41.759 13.968 -40.420 1.00 80.88 109 TYR A C 1
ATOM 861 O O . TYR A 1 109 ? 42.295 13.346 -41.336 1.00 80.88 109 TYR A O 1
ATOM 869 N N . ASN A 1 110 ? 42.432 14.366 -39.333 1.00 79.25 110 ASN A N 1
ATOM 870 C CA . ASN A 1 110 ? 43.866 14.134 -39.103 1.00 79.25 110 ASN A CA 1
ATOM 871 C C . ASN A 1 110 ? 44.760 14.473 -40.319 1.00 79.25 110 ASN A C 1
ATOM 873 O O . ASN A 1 110 ? 45.688 13.738 -40.647 1.00 79.25 110 ASN A O 1
ATOM 877 N N . GLY A 1 111 ? 44.464 15.582 -41.008 1.00 79.25 111 GLY A N 1
ATOM 878 C CA . GLY A 1 111 ? 45.237 16.063 -42.162 1.00 79.25 111 GLY A CA 1
ATOM 879 C C . GLY A 1 111 ? 44.959 15.352 -43.494 1.00 79.25 111 GLY A C 1
ATOM 880 O O . GLY A 1 111 ? 45.594 15.686 -44.491 1.00 79.25 111 GLY A O 1
ATOM 881 N N . GLY A 1 112 ? 44.018 14.402 -43.543 1.00 82.06 112 GLY A N 1
ATOM 882 C CA . GLY A 1 112 ? 43.596 13.710 -44.765 1.00 82.06 112 GLY A CA 1
ATOM 883 C C . GLY A 1 112 ? 42.169 14.060 -45.199 1.00 82.06 112 GLY A C 1
ATOM 884 O O . GLY A 1 112 ? 41.316 14.365 -44.364 1.00 82.06 112 GLY A O 1
ATOM 885 N N . ARG A 1 113 ? 41.902 13.969 -46.510 1.00 84.69 113 ARG A N 1
ATOM 886 C CA . ARG A 1 113 ? 40.547 14.085 -47.078 1.00 84.69 113 ARG A CA 1
ATOM 887 C C . ARG A 1 113 ? 39.728 12.834 -46.760 1.00 84.69 113 ARG A C 1
ATOM 889 O O . ARG A 1 113 ? 40.192 11.715 -46.979 1.00 84.69 113 ARG A O 1
ATOM 896 N N . VAL A 1 114 ? 38.497 13.029 -46.302 1.00 81.69 114 VAL A N 1
ATOM 897 C CA . VAL A 1 114 ? 37.537 11.969 -45.974 1.00 81.69 114 VAL A CA 1
ATOM 898 C C . VAL A 1 114 ? 36.367 12.019 -46.955 1.00 81.69 114 VAL A C 1
ATOM 900 O O . VAL A 1 114 ? 35.884 13.088 -47.326 1.00 81.69 114 VAL A O 1
ATOM 903 N N . GLY A 1 115 ? 35.899 10.850 -47.395 1.00 83.31 115 GLY A N 1
ATOM 904 C CA . GLY A 1 115 ? 34.713 10.754 -48.247 1.00 83.31 115 GLY A CA 1
ATOM 905 C C . GLY A 1 115 ? 33.448 11.204 -47.510 1.00 83.31 115 GLY A C 1
ATOM 906 O O . GLY A 1 115 ? 33.245 10.834 -46.354 1.00 83.31 115 GLY A O 1
ATOM 907 N N . GLY A 1 116 ? 32.578 11.958 -48.191 1.00 82.31 116 GLY A N 1
ATOM 908 C CA . GLY A 1 116 ? 31.382 12.568 -47.589 1.00 82.31 116 GLY A CA 1
ATOM 909 C C . GLY A 1 116 ? 30.490 11.593 -46.822 1.00 82.31 116 GLY A C 1
ATOM 910 O O . GLY A 1 116 ? 30.203 11.825 -45.653 1.00 82.31 116 GLY A O 1
ATOM 911 N N . GLY A 1 117 ? 30.159 10.445 -47.422 1.00 84.50 117 GLY A N 1
ATOM 912 C CA . GLY A 1 117 ? 29.320 9.441 -46.758 1.00 84.50 117 GLY A CA 1
ATOM 913 C C . GLY A 1 117 ? 29.950 8.829 -45.500 1.00 84.50 117 GLY A C 1
ATOM 914 O O . GLY A 1 117 ? 29.237 8.499 -44.558 1.00 84.50 117 GLY A O 1
ATOM 915 N N . ALA A 1 118 ? 31.282 8.716 -45.442 1.00 82.69 118 ALA A N 1
ATOM 916 C CA . ALA A 1 118 ? 31.975 8.186 -44.267 1.00 82.69 118 ALA A CA 1
ATOM 917 C C . ALA A 1 118 ? 32.009 9.206 -43.117 1.00 82.69 118 ALA A C 1
ATOM 919 O O . ALA A 1 118 ? 31.775 8.842 -41.965 1.00 82.69 118 ALA A O 1
ATOM 920 N N . ALA A 1 119 ? 32.256 10.481 -43.431 1.00 85.12 119 ALA A N 1
ATOM 921 C CA . ALA A 1 119 ? 32.263 11.556 -42.442 1.00 85.12 119 ALA A CA 1
ATOM 922 C C . ALA A 1 119 ? 30.868 11.806 -41.848 1.00 85.12 119 ALA A C 1
ATOM 924 O O . ALA A 1 119 ? 30.723 11.973 -40.638 1.00 85.12 119 ALA A O 1
ATOM 925 N N . GLU A 1 120 ? 29.832 11.768 -42.685 1.00 86.94 120 GLU A N 1
ATOM 926 C CA . GLU A 1 120 ? 28.443 11.937 -42.255 1.00 86.94 120 GLU A CA 1
ATOM 927 C C . GLU A 1 120 ? 27.974 10.775 -41.373 1.00 86.94 120 GLU A C 1
ATOM 929 O O . GLU A 1 120 ? 27.355 11.009 -40.335 1.00 86.94 120 GLU A O 1
ATOM 934 N N . TRP A 1 121 ? 28.330 9.531 -41.719 1.00 90.38 121 TRP A N 1
ATOM 935 C CA . TRP A 1 121 ? 28.008 8.368 -40.889 1.00 90.38 121 TRP A CA 1
ATOM 936 C C . TRP A 1 121 ? 28.708 8.415 -39.525 1.00 90.38 121 TRP A C 1
ATOM 938 O O . TRP A 1 121 ? 28.078 8.153 -38.502 1.00 90.38 121 TRP A O 1
ATOM 948 N N . TYR A 1 122 ? 29.982 8.819 -39.492 1.00 87.31 122 TYR A N 1
ATOM 949 C CA . TYR A 1 122 ? 30.738 8.997 -38.250 1.00 87.31 122 TYR A CA 1
ATOM 950 C C . TYR A 1 122 ? 30.131 10.088 -37.354 1.00 87.31 122 TYR A C 1
ATOM 952 O O . TYR A 1 122 ? 29.883 9.851 -36.173 1.00 87.31 122 TYR A O 1
ATOM 960 N N . ASN A 1 123 ? 29.829 11.263 -37.914 1.00 89.44 123 ASN A N 1
ATOM 961 C CA . ASN A 1 123 ? 29.220 12.359 -37.159 1.00 89.44 123 ASN A CA 1
ATOM 962 C C . ASN A 1 123 ? 27.827 11.987 -36.639 1.00 89.44 123 ASN A C 1
ATOM 964 O O . ASN A 1 123 ? 27.515 12.289 -35.489 1.00 89.44 123 ASN A O 1
ATOM 968 N N . LYS A 1 124 ? 27.025 11.273 -37.442 1.00 90.56 124 LYS A N 1
ATOM 969 C CA . LYS A 1 124 ? 25.725 10.754 -37.008 1.00 90.56 124 LYS A CA 1
ATOM 970 C C . LYS A 1 124 ? 25.870 9.750 -35.860 1.00 90.56 124 LYS A C 1
ATOM 972 O O . LYS A 1 124 ? 25.124 9.830 -34.894 1.00 90.56 124 LYS A O 1
ATOM 977 N N . ALA A 1 125 ? 26.832 8.832 -35.933 1.00 87.06 125 ALA A N 1
ATOM 978 C CA . ALA A 1 125 ? 27.078 7.879 -34.853 1.00 87.06 125 ALA A CA 1
ATOM 979 C C . ALA A 1 125 ? 27.502 8.584 -33.551 1.00 87.06 125 ALA A C 1
ATOM 981 O O . ALA A 1 125 ? 27.075 8.186 -32.469 1.00 87.06 125 ALA A O 1
ATOM 982 N N . LEU A 1 126 ? 28.294 9.660 -33.641 1.00 86.25 126 LEU A N 1
ATOM 983 C CA . LEU A 1 126 ? 28.620 10.493 -32.480 1.00 86.25 126 LEU A CA 1
ATOM 984 C C . LEU A 1 126 ? 27.391 11.200 -31.902 1.00 86.25 126 LEU A C 1
ATOM 986 O O . LEU A 1 126 ? 27.269 11.274 -30.682 1.00 86.25 126 LEU A O 1
ATOM 990 N N . ASP A 1 127 ? 26.478 11.678 -32.747 1.00 86.06 127 ASP A N 1
ATOM 991 C CA . ASP A 1 127 ? 25.210 12.271 -32.308 1.00 86.06 127 ASP A CA 1
ATOM 992 C C . ASP A 1 127 ? 24.297 11.249 -31.631 1.00 86.06 127 ASP A C 1
ATOM 994 O O . ASP A 1 127 ? 23.738 11.542 -30.573 1.00 86.06 127 ASP A O 1
ATOM 998 N N . ASP A 1 128 ? 24.198 10.036 -32.175 1.00 85.94 128 ASP A N 1
ATOM 999 C CA . ASP A 1 128 ? 23.420 8.947 -31.582 1.00 85.94 128 ASP A CA 1
ATOM 1000 C C . ASP A 1 128 ? 23.989 8.575 -30.189 1.00 85.94 128 ASP A C 1
ATOM 1002 O O . ASP A 1 128 ? 23.240 8.444 -29.218 1.00 85.94 128 ASP A O 1
ATOM 1006 N N . VAL A 1 129 ? 25.321 8.483 -30.047 1.00 81.62 129 VAL A N 1
ATOM 1007 C CA . VAL A 1 129 ? 25.978 8.189 -28.757 1.00 81.62 129 VAL A CA 1
ATOM 1008 C C . VAL A 1 129 ? 25.870 9.359 -27.777 1.00 81.62 129 VAL A C 1
ATOM 1010 O O . VAL A 1 129 ? 25.615 9.135 -26.595 1.00 81.62 129 VAL A O 1
ATOM 1013 N N . SER A 1 130 ? 26.037 10.602 -28.234 1.00 77.44 130 SER A N 1
ATOM 1014 C CA . SER A 1 130 ? 25.865 11.787 -27.388 1.00 77.44 130 SER A CA 1
ATOM 1015 C C . SER A 1 130 ? 24.431 11.886 -26.879 1.00 77.44 130 SER A C 1
ATOM 1017 O O . SER A 1 130 ? 24.230 12.168 -25.703 1.00 77.44 130 SER A O 1
ATOM 1019 N N . SER A 1 131 ? 23.451 11.591 -27.736 1.00 76.38 131 SER A N 1
ATOM 1020 C CA . SER A 1 131 ? 22.030 11.562 -27.377 1.00 76.38 131 SER A CA 1
ATOM 1021 C C . SER A 1 131 ? 21.741 10.483 -26.334 1.00 76.38 131 SER A C 1
ATOM 1023 O O . SER A 1 131 ? 21.033 10.741 -25.364 1.00 76.38 131 SER A O 1
ATOM 1025 N N . ALA A 1 132 ? 22.347 9.300 -26.478 1.00 72.38 132 ALA A N 1
ATOM 1026 C CA . ALA A 1 132 ? 22.252 8.221 -25.498 1.00 72.38 132 ALA A CA 1
ATOM 1027 C C . ALA A 1 132 ? 22.947 8.553 -24.161 1.00 72.38 132 ALA A C 1
ATOM 1029 O O . ALA A 1 132 ? 22.448 8.165 -23.111 1.00 72.38 132 ALA A O 1
ATOM 1030 N N . GLN A 1 133 ? 24.064 9.292 -24.173 1.00 67.62 133 GLN A N 1
ATOM 1031 C CA . GLN A 1 133 ? 24.729 9.762 -22.947 1.00 67.62 133 GLN A CA 1
ATOM 1032 C C . GLN A 1 133 ? 23.956 10.890 -22.252 1.00 67.62 133 GLN A C 1
ATOM 1034 O O . GLN A 1 133 ? 23.930 10.947 -21.026 1.00 67.62 133 GLN A O 1
ATOM 1039 N N . SER A 1 134 ? 23.326 11.786 -23.018 1.00 61.41 134 SER A N 1
ATOM 1040 C CA . SER A 1 134 ? 22.493 12.869 -22.484 1.00 61.41 134 SER A CA 1
ATOM 1041 C C . SER A 1 134 ? 21.100 12.413 -22.068 1.00 61.41 134 SER A C 1
ATOM 1043 O O . SER A 1 134 ? 20.411 13.155 -21.372 1.00 61.41 134 SER A O 1
ATOM 1045 N N . ALA A 1 135 ? 20.690 11.200 -22.448 1.00 58.28 135 ALA A N 1
ATOM 1046 C CA . ALA A 1 135 ? 19.503 10.533 -21.927 1.00 58.28 135 ALA A CA 1
ATOM 1047 C C . ALA A 1 135 ? 19.733 10.065 -20.476 1.00 58.28 135 ALA A C 1
ATOM 1049 O O . ALA A 1 135 ? 19.493 8.915 -20.115 1.00 58.28 135 ALA A O 1
ATOM 1050 N N . VAL A 1 136 ? 20.206 10.972 -19.621 1.00 51.72 136 VAL A N 1
ATOM 1051 C CA . VAL A 1 136 ? 19.969 10.878 -18.188 1.00 51.72 136 VAL A CA 1
ATOM 1052 C C . VAL A 1 136 ? 18.468 11.054 -18.029 1.00 51.72 136 VAL A C 1
ATOM 1054 O O . VAL A 1 136 ? 17.931 12.147 -18.207 1.00 51.72 136 VAL A O 1
ATOM 1057 N N . VAL A 1 137 ? 17.774 9.955 -17.751 1.00 49.69 137 VAL A N 1
ATOM 1058 C CA . VAL A 1 137 ? 16.401 10.021 -17.267 1.00 49.69 137 VAL A CA 1
ATOM 1059 C C . VAL A 1 137 ? 16.485 10.649 -15.882 1.00 49.69 137 VAL A C 1
ATOM 1061 O O . VAL A 1 137 ? 16.770 9.977 -14.892 1.00 49.69 137 VAL A O 1
ATOM 1064 N N . THR A 1 138 ? 16.299 11.963 -15.818 1.00 42.88 138 THR A N 1
ATOM 1065 C CA . THR A 1 138 ? 16.050 12.661 -14.561 1.00 42.88 138 THR A CA 1
ATOM 1066 C C . THR A 1 138 ? 14.665 12.233 -14.103 1.00 42.88 138 THR A C 1
ATOM 1068 O O . THR A 1 138 ? 13.678 12.891 -14.420 1.00 42.88 138 THR A O 1
ATOM 1071 N N . VAL A 1 139 ? 14.580 11.098 -13.407 1.00 45.75 139 VAL A N 1
ATOM 1072 C CA . VAL A 1 139 ? 13.377 10.749 -12.652 1.00 45.75 139 VAL A CA 1
ATOM 1073 C C . VAL A 1 139 ? 13.309 11.776 -11.538 1.00 45.75 139 VAL A C 1
ATOM 1075 O O . VAL A 1 139 ? 14.116 11.743 -10.602 1.00 45.75 139 VAL A O 1
ATOM 1078 N N . LYS A 1 140 ? 12.423 12.760 -11.669 1.00 40.12 140 LYS A N 1
ATOM 1079 C CA . LYS A 1 140 ? 12.200 13.666 -10.555 1.00 40.12 140 LYS A CA 1
ATOM 1080 C C . LYS A 1 140 ? 11.542 12.852 -9.436 1.00 40.12 140 LYS A C 1
ATOM 1082 O O . LYS A 1 140 ? 10.792 11.924 -9.724 1.00 40.12 140 LYS A O 1
ATOM 1087 N N . PRO A 1 141 ? 11.788 13.163 -8.156 1.00 47.56 141 PRO A N 1
ATOM 1088 C CA . PRO A 1 141 ? 11.143 12.445 -7.054 1.00 47.56 141 PRO A CA 1
ATOM 1089 C C . PRO A 1 141 ? 9.607 12.549 -7.091 1.00 47.56 141 PRO A C 1
ATOM 1091 O O . PRO A 1 141 ? 8.926 11.699 -6.541 1.00 47.56 141 PRO A O 1
ATOM 1094 N N . GLU A 1 142 ? 9.073 13.557 -7.780 1.00 44.25 142 GLU A N 1
ATOM 1095 C CA . GLU A 1 142 ? 7.648 13.743 -8.087 1.00 44.25 142 GLU A CA 1
ATOM 1096 C C . GLU A 1 142 ? 7.110 12.798 -9.186 1.00 44.25 142 GLU A C 1
ATOM 1098 O O . GLU A 1 142 ? 5.906 12.591 -9.257 1.00 44.25 142 GLU A O 1
ATOM 1103 N N . ASP A 1 143 ? 7.989 12.148 -9.959 1.00 48.19 143 ASP A N 1
ATOM 1104 C CA . ASP A 1 143 ? 7.662 11.079 -10.920 1.00 48.19 143 ASP A CA 1
ATOM 1105 C C . ASP A 1 143 ? 7.875 9.665 -10.321 1.00 48.19 143 ASP A C 1
ATOM 1107 O O . ASP A 1 143 ? 7.725 8.654 -11.010 1.00 48.19 143 ASP A O 1
ATOM 1111 N N . ALA A 1 144 ? 8.274 9.575 -9.041 1.00 44.81 144 ALA A N 1
ATOM 1112 C CA . ALA A 1 144 ? 8.467 8.310 -8.322 1.00 44.81 144 ALA A CA 1
ATOM 1113 C C . ALA A 1 144 ? 7.160 7.728 -7.752 1.00 44.81 144 ALA A C 1
ATOM 1115 O O . ALA A 1 144 ? 7.151 6.580 -7.298 1.00 44.81 144 ALA A O 1
ATOM 1116 N N . ASP A 1 145 ? 6.058 8.477 -7.828 1.00 45.34 145 ASP A N 1
ATOM 1117 C CA . ASP A 1 145 ? 4.720 7.905 -7.734 1.00 45.34 145 ASP A CA 1
ATOM 1118 C C . ASP A 1 145 ? 4.420 7.262 -9.086 1.00 45.34 145 ASP A C 1
ATOM 1120 O O . ASP A 1 145 ? 4.180 7.940 -10.082 1.00 45.34 145 ASP A O 1
ATOM 1124 N N . GLY A 1 146 ? 4.555 5.933 -9.121 1.00 45.53 146 GLY A N 1
ATOM 1125 C CA . GLY A 1 146 ? 4.569 5.116 -10.328 1.00 45.53 146 GLY A CA 1
ATOM 1126 C C . GLY A 1 146 ? 3.597 5.597 -11.400 1.00 45.53 146 GLY A C 1
ATOM 1127 O O . GLY A 1 146 ? 2.384 5.439 -11.267 1.00 45.53 146 GLY A O 1
ATOM 1128 N N . VAL A 1 147 ? 4.157 6.135 -12.484 1.00 43.38 147 VAL A N 1
ATOM 1129 C CA . VAL A 1 147 ? 3.422 6.470 -13.701 1.00 43.38 147 VAL A CA 1
ATOM 1130 C C . VAL A 1 147 ? 2.793 5.179 -14.231 1.00 43.38 147 VAL A C 1
ATOM 1132 O O . VAL A 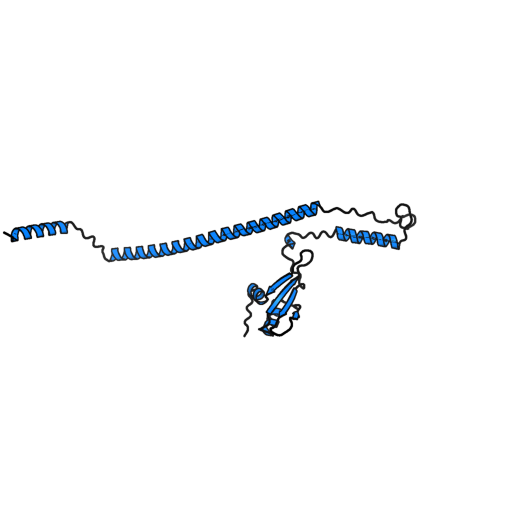1 147 ? 3.443 4.352 -14.873 1.00 43.38 147 VAL A O 1
ATOM 1135 N N . ARG A 1 148 ? 1.515 4.967 -13.902 1.00 49.41 148 ARG A N 1
ATOM 1136 C CA . ARG A 1 148 ? 0.638 4.002 -14.564 1.00 49.41 148 ARG A CA 1
ATOM 1137 C C . ARG A 1 148 ? 0.355 4.575 -15.955 1.00 49.41 148 ARG A C 1
ATOM 1139 O O . ARG A 1 148 ? -0.575 5.357 -16.111 1.00 49.41 148 ARG A O 1
ATOM 1146 N N . GLU A 1 149 ? 1.198 4.276 -16.943 1.00 47.19 149 GLU A N 1
ATOM 1147 C CA . GLU A 1 149 ? 0.915 4.677 -18.326 1.00 47.19 149 GLU A CA 1
ATOM 1148 C C . GLU A 1 149 ? -0.386 4.006 -18.803 1.00 47.19 149 GLU A C 1
ATOM 1150 O O . GLU A 1 149 ? -0.519 2.777 -18.754 1.00 47.19 149 GLU A O 1
ATOM 1155 N N . GLU A 1 150 ? -1.349 4.813 -19.261 1.00 49.69 150 GLU A N 1
ATOM 1156 C CA . GLU A 1 150 ? -2.566 4.339 -19.928 1.00 49.69 150 GLU A CA 1
ATOM 1157 C C . GLU A 1 150 ? -2.181 3.427 -21.106 1.00 49.69 150 GLU A C 1
ATOM 1159 O O . GLU A 1 150 ? -1.551 3.861 -22.068 1.00 49.69 150 GLU A O 1
ATOM 1164 N N . GLY A 1 151 ? -2.558 2.147 -21.026 1.00 57.34 151 GLY A N 1
ATOM 1165 C CA . GLY A 1 151 ? -2.365 1.168 -22.104 1.00 57.34 151 GLY A CA 1
ATOM 1166 C C . GLY A 1 151 ? -1.337 0.063 -21.842 1.00 57.34 151 GLY A C 1
ATOM 1167 O O . GLY A 1 151 ? -1.231 -0.845 -22.662 1.00 57.34 151 GLY A O 1
ATOM 1168 N N . ASN A 1 152 ? -0.630 0.070 -20.707 1.00 69.38 152 ASN A N 1
ATOM 1169 C CA . ASN A 1 152 ? 0.383 -0.952 -20.392 1.00 69.38 152 ASN A CA 1
ATOM 1170 C C . ASN A 1 152 ? -0.123 -2.099 -19.493 1.00 69.38 152 ASN A C 1
ATOM 1172 O O . ASN A 1 152 ? 0.650 -2.785 -18.811 1.00 69.38 152 ASN A O 1
ATOM 1176 N N . GLN A 1 153 ? -1.441 -2.283 -19.486 1.00 76.00 153 GLN A N 1
ATOM 1177 C CA . GLN A 1 153 ? -2.157 -3.253 -18.675 1.00 76.00 153 GLN A CA 1
ATOM 1178 C C . GLN A 1 153 ? -2.859 -4.270 -19.574 1.00 76.00 153 GLN A C 1
ATOM 1180 O O . GLN A 1 153 ? -3.519 -3.913 -20.551 1.00 76.00 153 GLN A O 1
ATOM 1185 N N . PHE A 1 154 ? -2.749 -5.544 -19.220 1.00 83.94 154 PHE A N 1
ATOM 1186 C CA . PHE A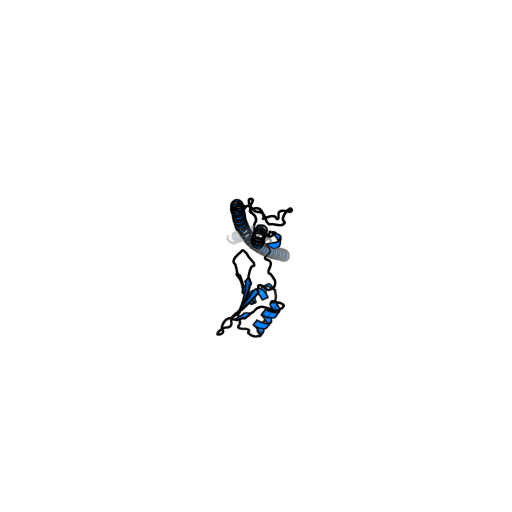 1 154 ? -3.541 -6.608 -19.819 1.00 83.94 154 PHE A CA 1
ATOM 1187 C C . PHE A 1 154 ? -4.169 -7.471 -18.732 1.00 83.94 154 PHE A C 1
ATOM 1189 O O . PHE A 1 154 ? -3.723 -7.509 -17.590 1.00 83.94 154 PHE A O 1
ATOM 1196 N N . LEU A 1 155 ? -5.231 -8.164 -19.107 1.00 87.19 155 LEU A N 1
ATOM 1197 C CA . LEU A 1 155 ? -6.004 -9.025 -18.234 1.00 87.19 155 LEU A CA 1
ATOM 1198 C C . LEU A 1 155 ? -5.731 -10.474 -18.603 1.00 87.19 155 LEU A C 1
ATOM 1200 O O . LEU A 1 155 ? -5.833 -10.842 -19.777 1.00 87.19 155 LEU A O 1
ATOM 1204 N N . VAL A 1 156 ? -5.426 -11.305 -17.615 1.00 88.50 156 VAL A N 1
ATOM 1205 C CA . VAL A 1 156 ? -5.374 -12.758 -17.774 1.00 88.50 156 VAL A CA 1
ATOM 1206 C C . VAL A 1 156 ? -6.670 -13.328 -17.223 1.00 88.50 156 VAL A C 1
ATOM 1208 O O . VAL A 1 156 ? -6.851 -13.442 -16.016 1.00 88.50 156 VAL A O 1
ATOM 1211 N N . VAL A 1 157 ? -7.581 -13.695 -18.120 1.00 88.06 157 VAL A N 1
ATOM 1212 C CA . VAL A 1 157 ? -8.869 -14.289 -17.757 1.00 88.06 157 VAL A CA 1
ATOM 1213 C C . VAL A 1 157 ? -8.726 -15.803 -17.730 1.00 88.06 157 VAL A C 1
ATOM 1215 O O . VAL A 1 157 ? -8.385 -16.421 -18.744 1.00 88.06 157 VAL A O 1
ATOM 1218 N N . ARG A 1 158 ? -9.001 -16.418 -16.583 1.00 88.75 158 ARG A N 1
ATOM 1219 C CA . ARG A 1 158 ? -8.958 -17.868 -16.387 1.00 88.75 158 ARG A CA 1
ATOM 1220 C C . ARG A 1 158 ? -10.355 -18.365 -16.073 1.00 88.75 158 ARG A C 1
ATOM 1222 O O . ARG A 1 158 ? -11.051 -17.785 -15.258 1.00 88.75 158 ARG A O 1
ATOM 1229 N N . HIS A 1 159 ? -10.743 -19.471 -16.690 1.00 84.00 159 HIS A N 1
ATOM 1230 C CA . HIS A 1 159 ? -12.006 -20.132 -16.390 1.00 84.00 159 HIS A CA 1
ATOM 1231 C C . HIS A 1 159 ? -11.761 -21.631 -16.189 1.00 84.00 159 HIS A C 1
ATOM 1233 O O . HIS A 1 159 ? -10.977 -22.217 -16.950 1.00 84.00 159 HIS A O 1
ATOM 1239 N N . PRO A 1 160 ? -12.413 -22.279 -15.207 1.00 79.69 160 PRO A N 1
ATOM 1240 C CA . PRO A 1 160 ? -12.236 -23.703 -14.956 1.00 79.69 160 PRO A CA 1
ATOM 1241 C C . PRO A 1 160 ? -12.490 -24.538 -16.220 1.00 79.69 160 PRO A C 1
ATOM 1243 O O . PRO A 1 160 ? -13.547 -24.462 -16.840 1.00 79.69 160 PRO A O 1
ATOM 1246 N N . GLY A 1 161 ? -11.501 -25.336 -16.633 1.00 78.31 161 GLY A N 1
ATOM 1247 C CA . GLY A 1 161 ? -11.614 -26.214 -17.805 1.00 78.31 161 GLY A CA 1
ATOM 1248 C C . GLY A 1 161 ? -11.416 -25.540 -19.171 1.00 78.31 161 GLY A C 1
ATOM 1249 O O . GLY A 1 161 ? -11.536 -26.221 -20.190 1.00 78.31 161 GLY A O 1
ATOM 1250 N N . LYS A 1 162 ? -11.076 -24.244 -19.223 1.00 83.75 162 LYS A N 1
ATOM 1251 C CA . LYS A 1 162 ? -10.688 -23.534 -20.455 1.00 83.75 162 LYS A CA 1
ATOM 1252 C C . LYS A 1 162 ? -9.239 -23.047 -20.372 1.00 83.75 162 LYS A C 1
ATOM 1254 O O . LYS A 1 162 ? -8.675 -22.887 -19.292 1.00 83.75 162 LYS A O 1
ATOM 1259 N N . VAL A 1 163 ? -8.628 -22.809 -21.532 1.00 81.25 163 VAL A N 1
ATOM 1260 C CA . VAL A 1 163 ? -7.290 -22.203 -21.612 1.00 81.25 163 VAL A CA 1
ATOM 1261 C C . VAL A 1 163 ? -7.391 -20.721 -21.218 1.00 81.25 163 VAL A C 1
ATOM 1263 O O . VAL A 1 163 ? -8.330 -20.063 -21.673 1.00 81.25 163 VAL A O 1
ATOM 1266 N N . PRO A 1 164 ? -6.460 -20.185 -20.405 1.00 86.94 164 PRO A N 1
ATOM 1267 C CA . PRO A 1 164 ? -6.425 -18.764 -20.073 1.00 86.94 164 PRO A CA 1
ATOM 1268 C C . PRO A 1 164 ? -6.365 -17.877 -21.318 1.00 86.94 164 PRO A C 1
ATOM 1270 O O . PRO A 1 164 ? -5.653 -18.185 -22.276 1.00 86.94 164 PRO A O 1
ATOM 1273 N N . VAL A 1 165 ? -7.088 -16.760 -21.291 1.00 86.06 165 VAL A N 1
ATOM 1274 C CA . VAL A 1 165 ? -7.162 -15.804 -22.401 1.00 86.06 165 VAL A CA 1
ATOM 1275 C C . VAL A 1 165 ? -6.616 -14.458 -21.952 1.00 86.06 165 VAL A C 1
ATOM 1277 O O . VAL A 1 165 ? -7.043 -13.918 -20.935 1.00 86.06 165 VAL A O 1
ATOM 1280 N N . ILE A 1 166 ? -5.703 -13.898 -22.746 1.00 86.75 166 ILE A N 1
ATOM 1281 C CA . ILE A 1 166 ? -5.188 -12.543 -22.542 1.00 86.75 166 ILE A CA 1
ATOM 1282 C C . ILE A 1 166 ? -6.120 -11.551 -23.243 1.00 86.75 166 ILE A C 1
ATOM 1284 O O . ILE A 1 166 ? -6.399 -11.695 -24.437 1.00 86.75 166 ILE A O 1
ATOM 1288 N N . LYS A 1 167 ? -6.601 -10.544 -22.515 1.00 85.62 167 LYS A N 1
ATOM 1289 C CA . LYS A 1 167 ? -7.425 -9.451 -23.044 1.00 85.62 167 LYS A CA 1
ATOM 1290 C C . LYS A 1 167 ? -6.767 -8.109 -22.757 1.00 85.62 167 LYS A C 1
ATOM 1292 O O . LYS A 1 167 ? -6.141 -7.937 -21.721 1.00 85.62 167 LYS A O 1
ATOM 1297 N N . HIS A 1 168 ? -6.951 -7.157 -23.661 1.00 83.62 168 HIS A N 1
ATOM 1298 C CA . HIS A 1 168 ? -6.561 -5.768 -23.435 1.00 83.62 168 HIS A CA 1
ATOM 1299 C C . HIS A 1 168 ? -7.841 -4.971 -23.160 1.00 83.62 168 HIS A C 1
ATOM 1301 O O . HIS A 1 168 ? -8.760 -5.046 -23.985 1.00 83.62 168 HIS A O 1
ATOM 1307 N N . PRO A 1 169 ? -7.950 -4.287 -22.008 1.00 80.19 169 PRO A N 1
ATOM 1308 C CA . PRO A 1 169 ? -9.128 -3.495 -21.686 1.00 80.19 169 PRO A CA 1
ATOM 1309 C C . PRO A 1 169 ? -9.267 -2.342 -22.685 1.00 80.19 169 PRO A C 1
ATOM 1311 O O . PRO A 1 169 ? -8.279 -1.752 -23.120 1.00 80.19 169 PRO A O 1
ATOM 1314 N N . VAL A 1 170 ? -10.505 -2.045 -23.081 1.00 74.62 170 VAL A N 1
ATOM 1315 C CA . VAL A 1 170 ? -10.828 -0.937 -23.988 1.00 74.62 170 VAL A CA 1
ATOM 1316 C C . VAL A 1 170 ? -11.848 -0.050 -23.289 1.00 74.62 170 VAL A C 1
ATOM 1318 O O . VAL A 1 170 ? -12.936 -0.520 -22.965 1.00 74.62 170 VAL A O 1
ATOM 1321 N N . GLY A 1 171 ? -11.511 1.224 -23.082 1.00 78.62 171 GLY A N 1
ATOM 1322 C CA . GLY A 1 171 ? -12.327 2.142 -22.281 1.00 78.62 171 GLY A CA 1
ATOM 1323 C C . GLY A 1 171 ? -11.980 2.077 -20.792 1.00 78.62 171 GLY A C 1
ATOM 1324 O O . GLY A 1 171 ? -10.836 1.795 -20.445 1.00 78.62 171 GLY A O 1
ATOM 1325 N N . GLN A 1 172 ? -12.958 2.366 -19.928 1.00 82.62 172 GLN A N 1
ATOM 1326 C CA . GLN A 1 172 ? -12.784 2.292 -18.473 1.00 82.62 172 GLN A CA 1
ATOM 1327 C C . GLN A 1 172 ? -12.577 0.836 -18.041 1.00 82.62 172 GLN A C 1
ATOM 1329 O O . GLN A 1 172 ? -13.285 -0.069 -18.494 1.00 82.62 172 GLN A O 1
ATOM 1334 N N . LEU A 1 173 ? -11.576 0.610 -17.194 1.00 83.25 173 LEU A N 1
ATOM 1335 C CA . LEU A 1 173 ? -11.138 -0.724 -16.795 1.00 83.25 173 LEU A CA 1
ATOM 1336 C C . LEU A 1 173 ? -12.225 -1.447 -15.995 1.00 83.25 173 LEU A C 1
ATOM 1338 O O . LEU A 1 173 ? -12.495 -2.620 -16.238 1.00 83.25 173 LEU A O 1
ATOM 1342 N N . GLU A 1 174 ? -12.867 -0.737 -15.077 1.00 86.94 174 GLU A N 1
ATOM 1343 C CA . GLU A 1 174 ? -13.890 -1.243 -14.169 1.00 86.94 174 GLU A CA 1
ATOM 1344 C C . GLU A 1 174 ? -15.105 -1.754 -14.951 1.00 86.94 174 GLU A C 1
ATOM 1346 O O . GLU A 1 174 ? -15.544 -2.887 -14.752 1.00 86.94 174 GLU A O 1
ATOM 1351 N N . ASP A 1 175 ? -15.586 -0.969 -15.918 1.00 86.31 175 ASP A N 1
ATOM 1352 C CA . ASP A 1 175 ? -16.692 -1.355 -16.800 1.00 86.31 175 ASP A CA 1
ATOM 1353 C C . ASP A 1 175 ? -16.351 -2.613 -17.613 1.00 86.31 175 ASP A C 1
ATOM 1355 O O . ASP A 1 175 ? -17.185 -3.508 -17.791 1.00 86.31 175 ASP A O 1
ATOM 1359 N N . TYR A 1 176 ? -15.106 -2.706 -18.089 1.00 87.50 176 TYR A N 1
ATOM 1360 C CA . TYR A 1 176 ? -14.623 -3.849 -18.859 1.00 87.50 176 TYR A CA 1
ATOM 1361 C C . TYR A 1 176 ? -14.531 -5.124 -18.004 1.00 87.50 176 TYR A C 1
ATOM 1363 O O . TYR A 1 176 ? -14.920 -6.203 -18.458 1.00 87.50 176 TYR A O 1
ATOM 1371 N N . LEU A 1 177 ? -14.059 -5.009 -16.758 1.00 87.75 177 LEU A N 1
ATOM 1372 C CA . LEU A 1 177 ? -14.005 -6.115 -15.797 1.00 87.75 177 LEU A CA 1
ATOM 1373 C C . LEU A 1 177 ? -15.410 -6.613 -15.451 1.00 87.75 177 LEU A C 1
ATOM 1375 O O . LEU A 1 177 ? -15.677 -7.811 -15.564 1.00 87.75 177 LEU A O 1
ATOM 1379 N N . LEU A 1 178 ? -16.330 -5.697 -15.134 1.00 86.69 178 LEU A N 1
ATOM 1380 C CA . LEU A 1 178 ? -17.729 -6.025 -14.851 1.00 86.69 178 LEU A CA 1
ATOM 1381 C C . LEU A 1 178 ? -18.399 -6.733 -16.031 1.00 86.69 178 LEU A C 1
ATOM 1383 O O . LEU A 1 178 ? -19.146 -7.690 -15.837 1.00 86.69 178 LEU A O 1
ATOM 1387 N N . GLN A 1 179 ? -18.116 -6.313 -17.268 1.00 87.81 179 GLN A N 1
ATOM 1388 C CA . GLN A 1 179 ? -18.648 -6.977 -18.456 1.00 87.81 179 GLN A CA 1
ATOM 1389 C C . GLN A 1 179 ? -18.176 -8.435 -18.567 1.00 87.81 179 GLN A C 1
ATOM 1391 O O . GLN A 1 179 ? -18.963 -9.303 -18.955 1.00 87.81 179 GLN A O 1
ATOM 1396 N N . ILE A 1 180 ? -16.910 -8.716 -18.239 1.00 86.25 180 ILE A N 1
ATOM 1397 C CA . ILE A 1 180 ? -16.357 -10.076 -18.284 1.00 86.25 180 ILE A CA 1
ATOM 1398 C C . ILE A 1 180 ? -16.945 -10.929 -17.163 1.00 86.25 180 ILE A C 1
ATOM 1400 O O . ILE A 1 180 ? -17.443 -12.014 -17.453 1.00 86.25 180 ILE A O 1
ATOM 1404 N N . LEU A 1 181 ? -16.937 -10.436 -15.923 1.00 86.50 181 LEU A N 1
ATOM 1405 C CA . LEU A 1 181 ? -17.463 -11.167 -14.765 1.00 86.50 181 LEU A CA 1
ATOM 1406 C C . LEU A 1 181 ? -18.968 -11.437 -14.899 1.00 86.50 181 LEU A C 1
ATOM 1408 O O . LEU A 1 181 ? -19.443 -12.510 -14.539 1.00 86.50 181 LEU A O 1
ATOM 1412 N N . LYS A 1 182 ? -19.719 -10.519 -15.520 1.00 86.69 182 LYS A N 1
ATOM 1413 C CA . LYS A 1 182 ? -21.135 -10.732 -15.844 1.00 86.69 182 LYS A CA 1
ATOM 1414 C C . LYS A 1 182 ? -21.363 -11.785 -16.922 1.00 86.69 182 LYS A C 1
ATOM 1416 O O . LYS A 1 182 ? -22.362 -12.499 -16.880 1.00 86.69 182 LYS A O 1
ATOM 1421 N N . ALA A 1 183 ? -20.479 -11.860 -17.912 1.00 85.12 183 ALA A N 1
ATOM 1422 C CA . ALA A 1 183 ? -20.573 -12.862 -18.969 1.00 85.12 183 ALA A CA 1
ATOM 1423 C C . ALA A 1 183 ? -20.116 -14.252 -18.496 1.00 85.12 183 ALA A C 1
ATOM 1425 O O . ALA A 1 183 ? -20.605 -15.260 -19.008 1.00 85.12 183 ALA A O 1
ATOM 1426 N N . ASP A 1 184 ? -19.178 -14.304 -17.550 1.00 81.69 184 ASP A N 1
ATOM 1427 C CA . ASP A 1 184 ? -18.616 -15.535 -17.009 1.00 81.69 184 ASP A CA 1
ATOM 1428 C C . ASP A 1 184 ? -18.337 -15.401 -15.495 1.00 81.69 184 ASP A C 1
ATOM 1430 O O . ASP A 1 184 ? -17.210 -15.093 -15.101 1.00 81.69 184 ASP A O 1
ATOM 1434 N N . PRO A 1 185 ? -19.341 -15.662 -14.634 1.00 82.12 185 PRO A N 1
ATOM 1435 C CA . PRO A 1 185 ? -19.216 -15.493 -13.181 1.00 82.12 185 PRO A CA 1
ATOM 1436 C C . PRO A 1 185 ? -18.213 -16.434 -12.503 1.00 82.12 185 PRO A C 1
ATOM 1438 O O . PRO A 1 185 ? -17.882 -16.246 -11.339 1.00 82.12 185 PRO A O 1
ATOM 1441 N N . LEU A 1 186 ? -17.756 -17.479 -13.201 1.00 82.25 186 LEU A N 1
ATOM 1442 C CA . LEU A 1 186 ? -16.753 -18.419 -12.690 1.00 82.25 186 LEU A CA 1
ATOM 1443 C C . LEU A 1 186 ? -15.337 -18.076 -13.172 1.00 82.25 186 LEU A C 1
ATOM 1445 O O . LEU A 1 186 ? -14.403 -18.835 -12.903 1.00 82.25 186 LEU A O 1
ATOM 1449 N N . ALA A 1 187 ? -15.172 -16.998 -13.942 1.00 83.88 187 ALA A N 1
ATOM 1450 C CA . ALA A 1 187 ? -13.867 -16.564 -14.402 1.00 83.88 187 ALA A CA 1
ATOM 1451 C C . ALA A 1 187 ? -13.116 -15.812 -13.294 1.00 83.88 187 ALA A C 1
ATOM 1453 O O . ALA A 1 187 ? -13.664 -14.907 -12.679 1.00 83.88 187 ALA A O 1
ATOM 1454 N N . THR A 1 188 ? -11.842 -16.145 -13.092 1.00 88.19 188 THR A N 1
ATOM 1455 C CA . THR A 1 188 ? -10.913 -15.337 -12.292 1.00 88.19 188 THR A CA 1
ATOM 1456 C C . THR A 1 188 ? -10.095 -14.464 -13.233 1.00 88.19 188 THR A C 1
ATOM 1458 O O . THR A 1 188 ? -9.680 -14.918 -14.308 1.00 88.19 188 THR A O 1
ATOM 1461 N N . ILE A 1 189 ? -9.865 -13.206 -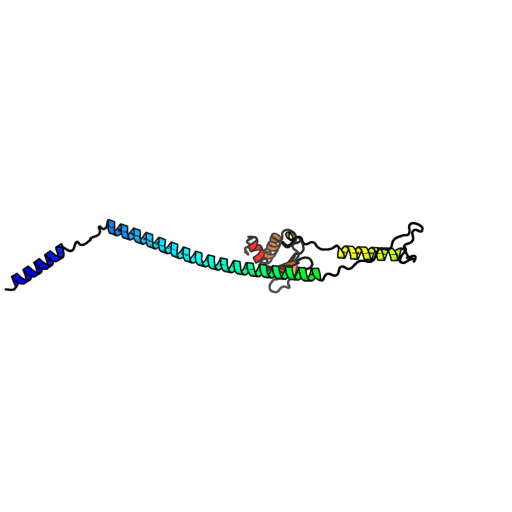12.868 1.00 89.44 189 ILE A N 1
ATOM 1462 C CA . ILE A 1 189 ? -9.203 -12.238 -13.745 1.00 89.44 189 ILE A CA 1
ATOM 1463 C C . ILE A 1 189 ? -8.008 -11.648 -13.007 1.00 89.44 189 ILE A C 1
ATOM 1465 O O . ILE A 1 189 ? -8.183 -10.928 -12.033 1.00 89.44 189 ILE A O 1
ATOM 1469 N N . ASP A 1 190 ? -6.805 -11.904 -13.523 1.00 89.25 190 ASP A N 1
ATOM 1470 C CA . ASP A 1 190 ? -5.598 -11.234 -13.046 1.00 89.25 190 ASP A CA 1
ATOM 1471 C C . ASP A 1 190 ? -5.376 -9.959 -13.872 1.00 89.25 190 ASP A C 1
ATOM 1473 O O . ASP A 1 190 ? -5.229 -10.010 -15.100 1.00 89.25 190 ASP A O 1
ATOM 1477 N N . ILE A 1 191 ? -5.315 -8.814 -13.206 1.00 86.62 191 ILE A N 1
ATOM 1478 C CA . ILE A 1 191 ? -4.873 -7.541 -13.759 1.00 86.62 191 ILE A CA 1
ATOM 1479 C C . ILE A 1 191 ? -3.345 -7.519 -13.752 1.00 86.62 191 ILE A C 1
ATOM 1481 O O . ILE A 1 191 ? -2.724 -7.510 -12.692 1.00 86.62 191 ILE A O 1
ATOM 1485 N N . VAL A 1 192 ? -2.724 -7.482 -14.931 1.00 84.69 192 VAL A N 1
ATOM 1486 C CA . VAL A 1 192 ? -1.267 -7.423 -15.067 1.00 84.69 192 VAL A CA 1
ATOM 1487 C C . VAL A 1 192 ? -0.852 -6.075 -15.629 1.00 84.69 192 VAL A C 1
ATOM 1489 O O . VAL A 1 192 ? -1.166 -5.745 -16.773 1.00 84.69 192 VAL A O 1
ATOM 1492 N N . THR A 1 193 ? -0.081 -5.326 -14.846 1.00 76.06 193 THR A N 1
ATOM 1493 C CA . THR A 1 193 ? 0.444 -4.014 -15.237 1.00 76.06 193 THR A CA 1
ATOM 1494 C C . THR A 1 193 ? 1.964 -4.075 -15.349 1.00 76.06 193 THR A C 1
ATOM 1496 O O . THR A 1 193 ? 2.674 -4.390 -14.384 1.00 76.06 193 THR A O 1
ATOM 1499 N N . HIS A 1 194 ? 2.483 -3.765 -16.539 1.00 63.00 194 HIS A N 1
ATOM 1500 C CA . HIS A 1 194 ? 3.921 -3.643 -16.764 1.00 63.00 194 HIS A CA 1
ATOM 1501 C C . HIS A 1 194 ? 4.433 -2.284 -16.272 1.00 63.00 194 HIS A C 1
ATOM 1503 O O . HIS A 1 194 ? 3.972 -1.239 -16.731 1.00 63.00 194 HIS A O 1
ATOM 1509 N N . ARG A 1 195 ? 5.444 -2.284 -15.389 1.00 57.28 195 ARG A N 1
ATOM 1510 C CA . ARG A 1 195 ? 6.200 -1.062 -15.059 1.00 57.28 195 ARG A CA 1
ATOM 1511 C C . ARG A 1 195 ? 7.154 -0.726 -16.209 1.00 57.28 195 ARG A C 1
ATOM 1513 O O . ARG A 1 195 ? 7.867 -1.613 -16.683 1.00 57.28 195 ARG A O 1
ATOM 1520 N N . TYR A 1 196 ? 7.175 0.528 -16.661 1.00 47.72 196 TYR A N 1
ATOM 1521 C CA . TYR A 1 196 ? 8.074 0.958 -17.736 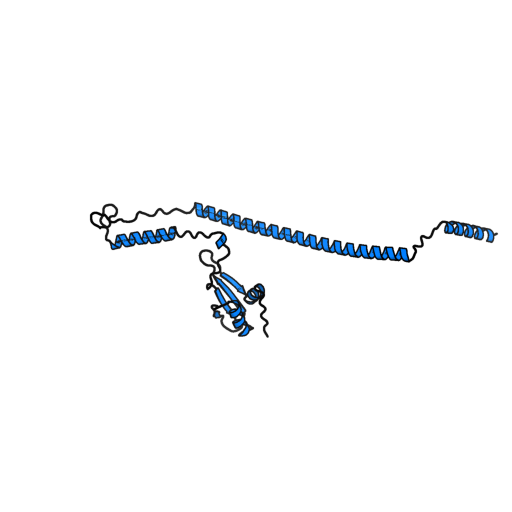1.00 47.72 196 TYR A CA 1
ATOM 1522 C C . TYR A 1 196 ? 9.529 1.141 -17.246 1.00 47.72 196 TYR A C 1
ATOM 1524 O O . TYR A 1 196 ? 9.781 1.611 -16.141 1.00 47.72 196 TYR A O 1
ATOM 1532 N N . TYR A 1 197 ? 10.452 0.698 -18.108 1.00 40.50 197 TYR A N 1
ATOM 1533 C CA . TYR A 1 197 ? 11.915 0.857 -18.208 1.00 40.50 197 TYR A CA 1
ATOM 1534 C C . TYR A 1 197 ? 12.777 1.016 -16.938 1.00 40.50 197 TYR A C 1
ATOM 1536 O O . TYR A 1 197 ? 12.890 2.079 -16.341 1.00 40.50 197 TYR A O 1
ATOM 1544 N N . GLY A 1 198 ? 13.556 -0.036 -16.650 1.00 46.66 198 GLY A N 1
ATOM 1545 C CA . GLY A 1 198 ? 14.754 0.015 -15.796 1.00 46.66 198 GLY A CA 1
ATOM 1546 C C . GLY A 1 198 ? 14.652 -0.783 -14.498 1.00 46.66 198 GLY A C 1
ATOM 1547 O O . GLY A 1 198 ? 15.668 -1.245 -13.982 1.00 46.66 198 GLY A O 1
ATOM 1548 N N . VAL A 1 199 ? 13.435 -1.033 -14.015 1.00 46.06 199 VAL A N 1
ATOM 1549 C CA . VAL A 1 199 ? 13.180 -1.834 -12.812 1.00 46.06 199 VAL A CA 1
ATOM 1550 C C . VAL A 1 199 ? 12.290 -3.004 -13.210 1.00 46.06 199 VAL A C 1
ATOM 1552 O O . VAL A 1 199 ? 11.098 -2.839 -13.451 1.00 46.06 199 VAL A O 1
ATOM 1555 N N . GLY A 1 200 ? 12.878 -4.192 -13.357 1.00 46.62 200 GLY A N 1
ATOM 1556 C CA . GLY A 1 200 ? 12.113 -5.397 -13.675 1.00 46.62 200 GLY A CA 1
ATOM 1557 C C . GLY A 1 200 ? 11.024 -5.649 -12.627 1.00 46.62 200 GLY A C 1
ATOM 1558 O O . GLY A 1 200 ? 11.304 -5.644 -11.432 1.00 46.62 200 GLY A O 1
ATOM 1559 N N . GLY A 1 201 ? 9.786 -5.867 -13.072 1.00 56.84 201 GLY A N 1
ATOM 1560 C CA . GLY A 1 201 ? 8.668 -6.226 -12.202 1.00 56.84 201 GLY A CA 1
ATOM 1561 C C . GLY A 1 201 ? 7.328 -6.181 -12.935 1.00 56.84 201 GLY A C 1
ATOM 1562 O O . GLY A 1 201 ? 7.067 -5.260 -13.706 1.00 56.84 201 GLY A O 1
ATOM 1563 N N . GLN A 1 202 ? 6.485 -7.182 -12.691 1.00 66.31 202 GLN A N 1
ATOM 1564 C CA . GLN A 1 202 ? 5.068 -7.172 -13.058 1.00 66.31 202 GLN A CA 1
ATOM 1565 C C . GLN A 1 202 ? 4.276 -6.946 -11.775 1.00 66.31 202 GLN A C 1
ATOM 1567 O O . GLN A 1 202 ? 4.570 -7.579 -10.760 1.00 66.31 202 GLN A O 1
ATOM 1572 N N . PHE A 1 203 ? 3.319 -6.024 -11.802 1.00 70.81 203 PHE A N 1
ATOM 1573 C CA . PHE A 1 203 ? 2.307 -5.962 -10.756 1.00 70.81 203 PHE A CA 1
ATOM 1574 C C . PHE A 1 203 ? 1.129 -6.812 -11.215 1.00 70.81 203 PHE A C 1
ATOM 1576 O O . PHE A 1 203 ? 0.669 -6.647 -12.345 1.00 70.81 203 PHE A O 1
ATOM 1583 N N . VAL A 1 204 ? 0.724 -7.755 -10.370 1.00 80.06 204 VAL A N 1
ATOM 1584 C CA . VAL A 1 204 ? -0.405 -8.647 -10.619 1.00 80.06 204 VAL A CA 1
ATOM 1585 C C . VAL A 1 204 ? -1.369 -8.459 -9.464 1.00 80.06 204 VAL A C 1
ATOM 1587 O O . VAL A 1 204 ? -0.966 -8.608 -8.313 1.00 80.06 204 VAL A O 1
ATOM 1590 N N . GLU A 1 205 ? -2.601 -8.112 -9.789 1.00 84.88 205 GLU A N 1
ATOM 1591 C CA . GLU A 1 205 ? -3.678 -7.846 -8.841 1.00 84.88 205 GLU A CA 1
ATOM 1592 C C . GLU A 1 205 ? -4.916 -8.628 -9.273 1.00 84.88 205 GLU A C 1
ATOM 1594 O O . GLU A 1 205 ? -5.160 -8.779 -10.471 1.00 84.88 205 GLU A O 1
ATOM 1599 N N . ASP A 1 206 ? -5.675 -9.166 -8.325 1.00 87.06 206 ASP A N 1
ATOM 1600 C CA . ASP A 1 206 ? -6.927 -9.849 -8.639 1.00 87.06 206 ASP A CA 1
ATOM 1601 C C . ASP A 1 206 ? -8.034 -8.817 -8.913 1.00 87.06 206 ASP A C 1
ATOM 1603 O O . ASP A 1 206 ? -8.137 -7.800 -8.227 1.00 87.06 206 ASP A O 1
ATOM 1607 N N . ALA A 1 207 ? -8.856 -9.049 -9.937 1.00 84.81 207 ALA A N 1
ATOM 1608 C CA . ALA A 1 207 ? -9.899 -8.103 -10.319 1.00 84.81 207 ALA A CA 1
ATOM 1609 C C . ALA A 1 207 ? -10.980 -7.911 -9.245 1.00 84.81 207 ALA A C 1
ATOM 1611 O O . ALA A 1 207 ? -11.513 -6.807 -9.140 1.00 84.81 207 ALA A O 1
ATOM 1612 N N . ASP A 1 208 ? -11.306 -8.939 -8.457 1.00 83.56 208 ASP A N 1
ATOM 1613 C CA . ASP A 1 208 ? -12.298 -8.816 -7.386 1.00 83.56 208 ASP A CA 1
ATOM 1614 C C . ASP A 1 208 ? -11.744 -7.956 -6.239 1.00 83.56 208 ASP A C 1
ATOM 1616 O O . ASP A 1 208 ? -12.461 -7.115 -5.689 1.00 83.56 208 ASP A O 1
ATOM 1620 N N . GLU A 1 209 ? -10.455 -8.116 -5.918 1.00 83.62 209 GLU A N 1
ATOM 1621 C CA . GLU A 1 209 ? -9.745 -7.282 -4.939 1.00 83.62 209 GLU A CA 1
ATOM 1622 C C . GLU A 1 209 ? -9.672 -5.824 -5.414 1.00 83.62 209 GLU A C 1
ATOM 1624 O O . GLU A 1 209 ? -10.092 -4.921 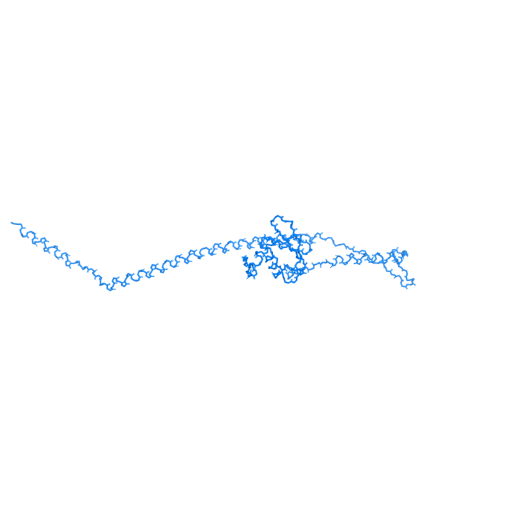-4.687 1.00 83.62 209 GLU A O 1
ATOM 1629 N N . TYR A 1 210 ? -9.281 -5.605 -6.671 1.00 85.19 210 TYR A N 1
ATOM 1630 C CA . TYR A 1 210 ? -9.228 -4.281 -7.292 1.00 85.19 210 TYR A CA 1
ATOM 1631 C C . TYR A 1 210 ? -10.590 -3.564 -7.279 1.00 85.19 210 TYR A C 1
ATOM 1633 O O . TYR A 1 210 ? -10.696 -2.398 -6.890 1.00 85.19 210 TYR A O 1
ATOM 1641 N N . LEU A 1 211 ? -11.669 -4.254 -7.668 1.00 84.19 211 LEU A N 1
ATOM 1642 C CA . LEU A 1 211 ? -13.019 -3.680 -7.653 1.00 84.19 211 LEU A CA 1
ATOM 1643 C C . LEU A 1 211 ? -13.474 -3.345 -6.225 1.00 84.19 211 LEU A C 1
ATOM 1645 O O . LEU A 1 211 ? -14.098 -2.302 -6.009 1.00 84.19 211 LEU A O 1
ATOM 1649 N N . HIS A 1 212 ? -13.123 -4.180 -5.244 1.00 82.94 212 HIS A N 1
ATOM 1650 C CA . HIS A 1 212 ? -13.412 -3.921 -3.838 1.00 82.94 212 HIS A CA 1
ATOM 1651 C C . HIS A 1 212 ? -12.663 -2.688 -3.305 1.00 82.94 212 HIS A C 1
ATOM 1653 O O . HIS A 1 212 ? -13.275 -1.861 -2.623 1.00 82.94 212 HIS A O 1
ATOM 1659 N N . GLU A 1 213 ? -11.377 -2.519 -3.634 1.00 80.06 213 GLU A N 1
ATOM 1660 C CA . GLU A 1 213 ? -10.598 -1.320 -3.281 1.00 80.06 213 GLU A CA 1
ATOM 1661 C C . GLU A 1 213 ? -11.207 -0.040 -3.863 1.00 80.06 213 GLU A C 1
ATOM 1663 O O . GLU A 1 213 ? -11.300 0.982 -3.179 1.00 80.06 213 GLU A O 1
ATOM 1668 N N . MET A 1 214 ? -11.704 -0.115 -5.099 1.00 77.69 214 MET A N 1
ATOM 1669 C CA . MET A 1 214 ? -12.397 0.987 -5.771 1.00 77.69 214 MET A CA 1
ATOM 1670 C C . MET A 1 214 ? -13.823 1.226 -5.240 1.00 77.69 214 MET A C 1
ATOM 1672 O O . MET A 1 214 ? -14.509 2.150 -5.684 1.00 77.69 214 MET A O 1
ATOM 1676 N N . GLY A 1 215 ? -14.289 0.423 -4.277 1.00 79.12 215 GLY A N 1
ATOM 1677 C CA . GLY A 1 215 ? -15.622 0.531 -3.684 1.00 79.12 215 GLY A CA 1
ATOM 1678 C C . GLY A 1 215 ? -16.752 0.082 -4.614 1.00 79.12 215 GLY A C 1
ATOM 1679 O O . GLY A 1 215 ? -17.915 0.426 -4.383 1.00 79.12 215 GLY A O 1
ATOM 1680 N N . ILE A 1 216 ? -16.430 -0.679 -5.660 1.00 80.69 216 ILE A N 1
ATOM 1681 C CA . ILE A 1 216 ? -17.371 -1.171 -6.662 1.00 80.69 216 ILE A CA 1
ATOM 1682 C C . ILE A 1 216 ? -17.815 -2.574 -6.256 1.00 80.69 216 ILE A C 1
ATOM 1684 O O . ILE A 1 216 ? -17.036 -3.522 -6.242 1.00 80.69 216 ILE A O 1
ATOM 1688 N N . LYS A 1 217 ? -19.099 -2.717 -5.922 1.00 71.38 217 LYS A N 1
ATOM 1689 C CA . LYS A 1 217 ? -19.694 -4.023 -5.626 1.00 71.38 217 LYS A CA 1
ATOM 1690 C C . LYS A 1 217 ? -20.200 -4.669 -6.909 1.00 71.38 217 LYS A C 1
ATOM 1692 O O . LYS A 1 217 ? -21.079 -4.120 -7.570 1.00 71.38 217 LYS A O 1
ATOM 1697 N N . TRP A 1 218 ? -19.678 -5.849 -7.214 1.00 63.00 218 TRP A N 1
ATOM 1698 C CA . TRP A 1 218 ? -20.234 -6.765 -8.202 1.00 63.00 218 TRP A CA 1
ATOM 1699 C C . TRP A 1 218 ? -20.920 -7.910 -7.453 1.00 63.00 218 TRP A C 1
ATOM 1701 O O . TRP A 1 218 ? -20.278 -8.630 -6.693 1.00 63.00 218 TRP A O 1
ATOM 1711 N N . GLU A 1 219 ? -22.234 -8.046 -7.617 1.00 55.56 219 GLU A N 1
ATOM 1712 C CA . GLU A 1 219 ? -22.978 -9.199 -7.109 1.00 55.56 219 GLU A CA 1
ATOM 1713 C C . GLU A 1 219 ? -23.201 -10.167 -8.273 1.00 55.56 219 GLU A C 1
ATOM 1715 O O . GLU A 1 219 ? -23.824 -9.811 -9.274 1.00 55.56 219 GLU A O 1
ATOM 1720 N N . ALA A 1 220 ? -22.660 -11.381 -8.153 1.00 54.03 220 ALA A N 1
ATOM 1721 C CA . ALA A 1 220 ? -23.032 -12.483 -9.026 1.00 54.03 220 ALA A CA 1
ATOM 1722 C C . ALA A 1 220 ? -24.464 -12.914 -8.659 1.00 54.03 220 ALA A C 1
ATOM 1724 O O . ALA A 1 220 ? -24.676 -13.456 -7.574 1.00 54.03 220 ALA A O 1
ATOM 1725 N N . GLU A 1 221 ? -25.434 -12.613 -9.528 1.00 45.25 221 GLU A N 1
ATOM 1726 C CA . GLU A 1 221 ? -26.801 -13.164 -9.450 1.00 45.25 221 GLU A CA 1
ATOM 1727 C C . GLU A 1 221 ? -26.825 -14.688 -9.643 1.00 45.25 221 GLU A C 1
ATOM 1729 O O . GLU A 1 221 ? -26.100 -15.196 -10.533 1.00 45.25 221 GLU A O 1
#

pLDDT: mean 78.05, std 14.2, range [40.12, 95.69]

Foldseek 3Di:
DPPVVVVVVVVVVVVVVVPPPPPPPDPVRVVVVVVVVVVVVVVVVVVVVVVVVVVVVVVVVVVVVVVVVVVVVVVVVVVVVVVVVVVVDDPDDDDDAFDADPVPRFTDDPRDTDDPVVSVVVNVVSVVVVVVVVPPPCCDVVPVPQPQDPFQKWKFKDAPPDDTDIGGDDPDPLVSLLVVCQVPVRIKIWIWGDRDPDDDDIDTDTSVVVCVVVVHDDDDD